Protein AF-A0A2V8F4E1-F1 (afdb_monomer)

Sequence (314 aa):
MRRHGVPPRERTRARRDARARLIACHRHEDRMMTVCPQSPQRVLCVTDREDRNIDVADDAVSQWFKGTVARSTVTVDGLDQVSYRPGRPKGPLPRATLLGRFQSDTLDLSWGEAVSPCDDAVHQRRILFVAGEYWVIEDRLIGARPHRYDLRFHLTPDASCHAVAYGGGHPAVWAPGLALVFGAPHKVALQHGRVSPRFAISESAPIVVVTEDETCDARFITLAAPLAAGAPLPRMRVRTGGQAPVTVIEIEGRGRQGRDVVAWTTGGDRGPLGIVAGAGRAAVVRTLTDGTCVTWRVDGDAPSCQTWSPNSRR

Solvent-accessible surface area (backbone atoms only — not comparable to full-atom values): 17921 Å² total; per-residue (Å²): 136,85,82,83,73,84,58,77,68,57,63,56,48,57,59,52,66,72,66,72,72,68,65,78,81,69,100,60,90,59,76,80,68,46,64,79,66,93,48,99,63,72,50,57,47,56,80,73,88,56,74,88,53,55,80,40,100,43,67,69,61,43,50,44,70,67,38,46,88,60,35,59,43,73,30,57,72,82,44,40,51,53,53,72,53,96,94,48,78,53,78,73,70,54,48,48,37,48,71,31,55,48,80,61,92,47,47,30,41,37,33,31,40,36,39,32,78,69,54,72,41,41,38,34,44,36,42,35,40,43,66,88,61,36,36,43,37,38,41,39,35,44,32,88,52,64,37,36,39,39,40,32,42,38,37,25,52,83,26,47,98,55,54,45,73,44,62,57,82,65,14,33,36,43,32,75,48,31,35,40,36,34,50,50,61,46,53,64,48,79,41,90,42,68,44,55,92,45,73,70,43,75,45,63,13,37,25,41,38,37,44,50,70,75,38,34,71,46,76,47,42,35,41,43,30,70,34,63,89,91,58,73,82,58,48,64,45,59,77,47,64,95,85,41,66,41,44,36,35,38,38,34,67,45,84,91,60,21,41,36,40,39,29,34,32,67,87,58,51,73,36,76,58,84,82,56,90,64,64,25,26,32,39,37,42,35,34,39,78,87,65,53,75,48,77,48,70,41,73,76,82,62,60,80,68,56,76,69,58,103,77,77,81,128

Secondary structure (DSSP, 8-state):
----PPPHHHHHHHHHHTTS-S----SSS-SS------SSS--B--TTSSTT----S-HHHHHHHHSGGGSSSEEETTB-SS-B-SSSB-SSPPEEEEEEEE--SSEEEEEEEEE-SSSS-EEEEEEEEETTTEEEEEEEEEEEEEEEEEEEEEBPGGGTTT-EEE-SSS-EEEETEEEEEESS--EEEEEEEEEEEETTEEEEEEEEEEEEEEEEEEEEEEEEEEE-TTPPPPEEEE-S-TT-SEEEEEEEEETTTEEEEEEEESSSS-EE-SSSSSEESEEEEEEPTTS-EEEEEE-SPPP--EE--TT---

pLDDT: mean 75.8, std 23.68, range [24.3, 98.12]

Structure (mmCIF, N/CA/C/O backbone):
data_AF-A0A2V8F4E1-F1
#
_entry.id   AF-A0A2V8F4E1-F1
#
loop_
_atom_site.group_PDB
_atom_site.id
_atom_site.type_symbol
_atom_site.label_atom_id
_atom_site.label_alt_id
_atom_site.label_comp_id
_atom_site.label_asym_id
_atom_site.label_entity_id
_atom_site.label_seq_id
_atom_site.pdbx_PDB_ins_code
_atom_site.Cartn_x
_atom_site.Cartn_y
_atom_site.Cartn_z
_atom_site.occupancy
_atom_site.B_iso_or_equiv
_atom_site.auth_seq_id
_atom_site.auth_comp_id
_atom_site.auth_asym_id
_atom_site.auth_atom_id
_atom_site.pdbx_PDB_model_num
ATOM 1 N N . MET A 1 1 ? -8.741 47.463 17.981 1.00 38.69 1 MET A N 1
ATOM 2 C CA . MET A 1 1 ? -8.539 46.990 16.592 1.00 38.69 1 MET A CA 1
ATOM 3 C C . MET A 1 1 ? -9.020 45.550 16.482 1.00 38.69 1 MET A C 1
ATOM 5 O O . MET A 1 1 ? -8.553 44.698 17.225 1.00 38.69 1 MET A O 1
ATOM 9 N N . ARG A 1 2 ? -10.038 45.316 15.647 1.00 30.16 2 ARG A N 1
ATOM 10 C CA . ARG A 1 2 ? -10.758 44.040 15.511 1.00 30.16 2 ARG A CA 1
ATOM 11 C C . ARG A 1 2 ? -9.896 43.024 14.748 1.00 30.16 2 ARG A C 1
ATOM 13 O O . ARG A 1 2 ? -9.424 43.332 13.660 1.00 30.16 2 ARG A O 1
ATOM 20 N N . ARG A 1 3 ? -9.713 41.816 15.294 1.00 31.12 3 ARG A N 1
ATOM 21 C CA . ARG A 1 3 ? -9.159 40.671 14.552 1.00 31.12 3 ARG A CA 1
ATOM 22 C C . ARG A 1 3 ? -10.266 40.106 13.660 1.00 31.12 3 ARG A C 1
ATOM 24 O O . ARG A 1 3 ? -11.250 39.576 14.168 1.00 31.12 3 ARG A O 1
ATOM 31 N N . HIS A 1 4 ? -10.124 40.260 12.347 1.00 34.25 4 HIS A N 1
ATOM 32 C CA . HIS A 1 4 ? -11.020 39.655 11.367 1.00 34.25 4 HIS A CA 1
ATOM 33 C C . HIS A 1 4 ? -10.833 38.133 11.372 1.00 34.25 4 HIS A C 1
ATOM 35 O O . HIS A 1 4 ? -9.809 37.616 10.931 1.00 34.25 4 HIS A O 1
ATOM 41 N N . GLY A 1 5 ? -11.820 37.420 11.915 1.00 35.94 5 GLY A N 1
ATOM 42 C CA . GLY A 1 5 ? -11.939 35.975 11.775 1.00 35.94 5 GLY A CA 1
ATOM 43 C C . GLY A 1 5 ? -12.378 35.619 10.357 1.00 35.94 5 GLY A C 1
ATOM 44 O O . GLY A 1 5 ? -13.342 36.181 9.841 1.00 35.94 5 GLY A O 1
ATOM 45 N N . VAL A 1 6 ? -11.662 34.684 9.739 1.00 35.88 6 VAL A N 1
ATOM 46 C CA . VAL A 1 6 ? -12.019 34.083 8.449 1.00 35.88 6 VAL A CA 1
ATOM 47 C C . VAL A 1 6 ? -13.408 33.427 8.562 1.00 35.88 6 VAL A C 1
ATOM 49 O O . VAL A 1 6 ? -13.626 32.648 9.498 1.00 35.88 6 VAL A O 1
ATOM 52 N N . PRO A 1 7 ? -14.363 33.722 7.661 1.00 31.66 7 PRO A N 1
ATOM 53 C CA . PRO A 1 7 ? -15.744 33.287 7.821 1.00 31.66 7 PRO A CA 1
ATOM 54 C C . PRO A 1 7 ? -15.929 31.768 7.593 1.00 31.66 7 PRO A C 1
ATOM 56 O O . PRO A 1 7 ? -15.221 31.157 6.787 1.00 31.66 7 PRO A O 1
ATOM 59 N N . PRO A 1 8 ? -16.935 31.131 8.234 1.00 36.16 8 PRO A N 1
ATOM 60 C CA . PRO A 1 8 ? -17.141 29.671 8.227 1.00 36.16 8 PRO A CA 1
ATOM 61 C C . PRO A 1 8 ? -17.319 29.028 6.840 1.00 36.16 8 PRO A C 1
ATOM 63 O O . PRO A 1 8 ? -17.100 27.825 6.684 1.00 36.16 8 PRO A O 1
ATOM 66 N N . ARG A 1 9 ? -17.700 29.822 5.829 1.00 32.00 9 ARG A N 1
ATOM 67 C CA . ARG A 1 9 ? -17.943 29.378 4.447 1.00 32.00 9 ARG A CA 1
ATOM 68 C C . ARG A 1 9 ? -16.658 29.080 3.658 1.00 32.00 9 ARG A C 1
ATOM 70 O O . ARG A 1 9 ? -16.688 28.260 2.745 1.00 32.00 9 ARG A O 1
ATOM 77 N N . GLU A 1 10 ? -15.517 29.663 4.032 1.00 29.88 10 GLU A N 1
ATOM 78 C CA . GLU A 1 10 ? -14.232 29.390 3.362 1.00 29.88 10 GLU A CA 1
ATOM 79 C C . GLU A 1 10 ? -13.593 28.078 3.844 1.00 29.88 10 GLU A C 1
ATOM 81 O O . GLU A 1 10 ? -13.005 27.343 3.050 1.00 29.88 10 GLU A O 1
ATOM 86 N N . ARG A 1 11 ? -13.825 27.686 5.107 1.00 33.03 11 ARG A N 1
ATOM 87 C CA . ARG A 1 11 ? -13.400 26.378 5.647 1.00 33.03 11 ARG A CA 1
ATOM 88 C C . ARG A 1 11 ? -14.137 25.197 5.008 1.00 33.03 11 ARG A C 1
ATOM 90 O O . ARG A 1 11 ? -13.562 24.123 4.849 1.00 33.03 11 ARG A O 1
ATOM 97 N N . THR A 1 12 ? -15.397 25.386 4.620 1.00 30.95 12 THR A N 1
ATOM 98 C CA . THR A 1 12 ? -16.208 24.366 3.932 1.00 30.95 12 THR A CA 1
ATOM 99 C C . THR A 1 12 ? -15.829 24.225 2.456 1.00 30.95 12 THR A C 1
ATOM 101 O O . THR A 1 12 ? -15.905 23.122 1.917 1.00 30.95 12 THR A O 1
ATOM 104 N N . ARG A 1 13 ? -15.355 25.302 1.813 1.00 26.73 13 ARG A N 1
ATOM 105 C CA . ARG A 1 13 ? -14.853 25.279 0.430 1.00 26.73 13 ARG A CA 1
ATOM 106 C C . ARG A 1 13 ? -13.452 24.661 0.331 1.00 26.73 13 ARG A C 1
ATOM 108 O O . ARG A 1 13 ? -13.250 23.788 -0.502 1.00 26.73 13 ARG A O 1
ATOM 115 N N . ALA A 1 14 ? -12.551 24.982 1.265 1.00 30.61 14 ALA A N 1
ATOM 116 C CA . ALA A 1 14 ? -11.225 24.358 1.360 1.00 30.61 14 ALA A CA 1
ATOM 117 C C . ALA A 1 14 ? -11.293 22.836 1.622 1.00 30.61 14 ALA A C 1
ATOM 119 O O . ALA A 1 14 ? -10.510 22.074 1.057 1.00 30.61 14 ALA A O 1
ATOM 120 N N . ARG A 1 15 ? -12.279 22.374 2.411 1.00 33.28 15 ARG A N 1
ATOM 121 C CA . ARG A 1 15 ? -12.576 20.939 2.601 1.00 33.28 15 ARG A CA 1
ATOM 122 C C . ARG A 1 15 ? -13.224 20.273 1.380 1.00 33.28 15 ARG A C 1
ATOM 124 O O . ARG A 1 15 ? -13.06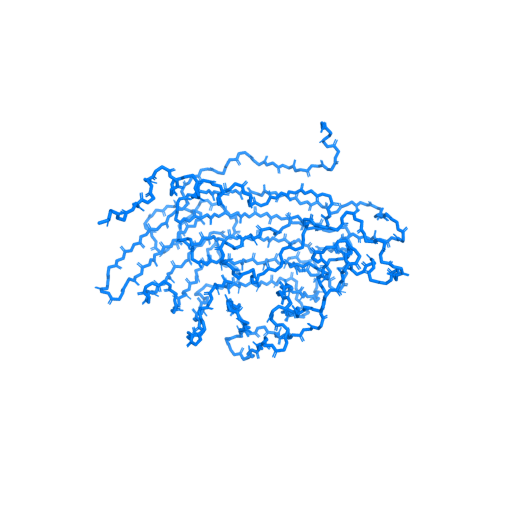9 19.070 1.203 1.00 33.28 15 ARG A O 1
ATOM 131 N N . ARG A 1 16 ? -13.946 21.023 0.539 1.00 28.38 16 ARG A N 1
ATOM 132 C CA . ARG A 1 16 ? -14.534 20.514 -0.716 1.00 28.38 16 ARG A CA 1
ATOM 133 C C . ARG A 1 16 ? -13.491 20.372 -1.827 1.00 28.38 16 ARG A C 1
ATOM 135 O O . ARG A 1 16 ? -13.504 19.355 -2.513 1.00 28.38 16 ARG A O 1
ATOM 142 N N . ASP A 1 17 ? -12.564 21.320 -1.954 1.00 27.14 17 ASP A N 1
ATOM 143 C CA . ASP A 1 17 ? -11.513 21.286 -2.986 1.00 27.14 17 ASP A CA 1
ATOM 144 C C . ASP A 1 17 ? -10.409 20.254 -2.678 1.00 27.14 17 ASP A C 1
ATOM 146 O O . ASP A 1 17 ? -9.844 19.660 -3.596 1.00 27.14 17 ASP A O 1
ATOM 150 N N . ALA A 1 18 ? -10.188 19.935 -1.394 1.00 31.17 18 ALA A N 1
ATOM 151 C CA . ALA A 1 18 ? -9.377 18.800 -0.926 1.00 31.17 18 ALA A CA 1
ATOM 152 C C . ALA A 1 18 ? -9.852 17.432 -1.441 1.00 31.17 18 ALA A C 1
ATOM 154 O O . ALA A 1 18 ? -9.073 16.495 -1.600 1.00 31.17 18 ALA A O 1
ATOM 155 N N . ARG A 1 19 ? -11.163 17.321 -1.667 1.00 33.12 19 ARG A N 1
ATOM 156 C CA . ARG A 1 19 ? -11.889 16.065 -1.875 1.00 33.12 19 ARG A CA 1
ATOM 157 C C . ARG A 1 19 ? -11.912 15.624 -3.341 1.00 33.12 19 ARG A C 1
ATOM 159 O O . ARG A 1 19 ? -12.293 14.497 -3.644 1.00 33.12 19 ARG A O 1
ATOM 166 N N . ALA A 1 20 ? -11.537 16.515 -4.261 1.00 25.28 20 ALA A N 1
ATOM 167 C CA . ALA A 1 20 ? -11.951 16.430 -5.658 1.00 25.28 20 ALA A CA 1
ATOM 168 C C . ALA A 1 20 ? -11.057 15.594 -6.589 1.00 25.28 20 ALA A C 1
ATOM 170 O O . ALA A 1 20 ? -11.428 15.429 -7.748 1.00 25.28 20 ALA A O 1
ATOM 171 N N . ARG A 1 21 ? -9.897 15.062 -6.173 1.00 33.28 21 ARG A N 1
ATOM 172 C CA . ARG A 1 21 ? -9.017 14.309 -7.096 1.00 33.28 21 ARG A CA 1
ATOM 173 C C . ARG A 1 21 ? -8.251 13.185 -6.403 1.00 33.28 21 ARG A C 1
ATOM 175 O O . ARG A 1 21 ? -7.076 13.324 -6.088 1.00 33.28 21 ARG A O 1
ATOM 182 N N . LEU A 1 22 ? -8.933 12.057 -6.226 1.00 28.98 22 LEU A N 1
ATOM 183 C CA . LEU A 1 22 ? -8.313 10.760 -5.952 1.00 28.98 22 LEU A CA 1
ATOM 184 C C . LEU A 1 22 ? -8.628 9.850 -7.148 1.00 28.98 22 LEU A C 1
ATOM 186 O O . LEU A 1 22 ? -9.805 9.610 -7.422 1.00 28.98 22 LEU A O 1
ATOM 190 N N . ILE A 1 23 ? -7.578 9.412 -7.850 1.00 29.14 23 ILE A N 1
ATOM 191 C CA . ILE A 1 23 ? -7.549 8.610 -9.090 1.00 29.14 23 ILE A CA 1
ATOM 192 C C . ILE A 1 23 ? -8.097 9.348 -10.327 1.00 29.14 23 ILE A C 1
ATOM 194 O O . ILE A 1 23 ? -9.298 9.362 -10.588 1.00 29.14 23 ILE A O 1
ATOM 198 N N . ALA A 1 24 ? -7.193 9.920 -11.127 1.00 25.17 24 ALA A N 1
ATOM 199 C CA . ALA A 1 24 ? -7.437 10.168 -12.545 1.00 25.17 24 ALA A CA 1
ATOM 200 C C . ALA A 1 24 ? -6.697 9.078 -13.335 1.00 25.17 24 ALA A C 1
ATOM 202 O O . ALA A 1 24 ? -5.480 9.024 -13.308 1.00 25.17 24 ALA A O 1
ATOM 203 N N . CYS A 1 25 ? -7.427 8.192 -14.015 1.00 25.95 25 CYS A N 1
ATOM 204 C CA . CYS A 1 25 ? -6.845 7.232 -14.957 1.00 25.95 25 CYS A CA 1
ATOM 205 C C . CYS A 1 25 ? -6.561 7.960 -16.276 1.00 25.95 25 CYS A C 1
ATOM 207 O O . CYS A 1 25 ? -7.470 8.042 -17.102 1.00 25.95 25 CYS A O 1
ATOM 209 N N . HIS A 1 26 ? -5.376 8.548 -16.483 1.00 24.30 26 HIS A N 1
ATOM 210 C CA . HIS A 1 26 ? -5.012 9.166 -17.767 1.00 24.30 26 HIS A CA 1
ATOM 211 C C . HIS A 1 26 ? -3.606 8.747 -18.256 1.00 24.30 26 HIS A C 1
ATOM 213 O O . HIS A 1 26 ? -2.590 9.122 -17.705 1.00 24.30 26 HIS A O 1
ATOM 219 N N . ARG A 1 27 ? -3.598 8.032 -19.390 1.00 28.58 27 ARG A N 1
ATOM 220 C CA . ARG A 1 27 ? -2.543 7.801 -20.408 1.00 28.58 27 ARG A CA 1
ATOM 221 C C . ARG A 1 27 ? -1.118 7.323 -20.060 1.00 28.58 27 ARG A C 1
ATOM 223 O O . ARG A 1 27 ? -0.476 6.893 -21.014 1.00 28.58 27 ARG A O 1
ATOM 230 N N . HIS A 1 28 ? -0.643 7.301 -18.818 1.00 36.06 28 HIS A N 1
ATOM 231 C CA . HIS A 1 28 ? 0.615 6.615 -18.457 1.00 36.06 28 HIS A CA 1
ATOM 232 C C . HIS A 1 28 ? 0.375 5.378 -17.577 1.00 36.06 28 HIS A C 1
ATOM 234 O O . HIS A 1 28 ? -0.763 5.108 -17.194 1.00 36.06 28 HIS A O 1
ATOM 240 N N . GLU A 1 29 ? 1.430 4.578 -17.369 1.00 44.81 29 GLU A N 1
ATOM 241 C CA . GLU A 1 29 ? 1.424 3.211 -16.803 1.00 44.81 29 GLU A CA 1
ATOM 242 C C . GLU A 1 29 ? 0.824 3.084 -15.390 1.00 44.81 29 GLU A C 1
ATOM 244 O O . GLU A 1 29 ? 0.605 1.982 -14.899 1.00 44.81 29 GLU A O 1
ATOM 249 N N . ASP A 1 30 ? 0.450 4.198 -14.767 1.00 40.22 30 ASP A N 1
ATOM 250 C CA . ASP A 1 30 ? -0.089 4.248 -13.416 1.00 40.22 30 ASP A CA 1
ATOM 251 C C . ASP A 1 30 ? -1.599 4.261 -13.395 1.00 40.22 30 ASP A C 1
ATOM 253 O O . ASP A 1 30 ? -2.259 5.297 -13.302 1.00 40.22 30 ASP A O 1
ATOM 257 N N . ARG A 1 31 ? -2.182 3.067 -13.415 1.00 43.03 31 ARG A N 1
ATOM 258 C CA . ARG A 1 31 ? -3.627 2.945 -13.204 1.00 43.03 31 ARG A CA 1
ATOM 259 C C . ARG A 1 31 ? -4.026 2.775 -11.739 1.00 43.03 31 ARG A C 1
ATOM 261 O O . ARG A 1 31 ? -5.220 2.779 -11.457 1.00 43.03 31 ARG A O 1
ATOM 268 N N . MET A 1 32 ? -3.066 2.695 -10.805 1.00 35.03 32 MET A N 1
ATOM 269 C CA . MET A 1 32 ? -3.332 2.285 -9.415 1.00 35.03 32 MET A CA 1
ATOM 270 C C . MET A 1 32 ? -2.683 3.134 -8.294 1.00 35.03 32 MET A C 1
ATOM 272 O O . MET A 1 32 ? -2.540 2.636 -7.181 1.00 35.03 32 MET A O 1
ATOM 276 N N . MET A 1 33 ? -2.360 4.424 -8.487 1.00 38.50 33 MET A N 1
ATOM 277 C CA . MET A 1 33 ? -2.289 5.371 -7.348 1.00 38.50 33 MET A CA 1
ATOM 278 C C . MET A 1 33 ? -2.291 6.850 -7.768 1.00 38.50 33 MET A C 1
ATOM 280 O O . MET A 1 33 ? -1.478 7.286 -8.569 1.00 38.50 33 MET A O 1
ATOM 284 N N . THR A 1 34 ? -3.129 7.663 -7.117 1.00 35.91 34 THR A N 1
ATOM 285 C CA . THR A 1 34 ? -2.874 9.099 -6.909 1.00 35.91 34 THR A CA 1
ATOM 286 C C . THR A 1 34 ? -3.263 9.445 -5.476 1.00 35.91 34 THR A C 1
ATOM 288 O O . THR A 1 34 ? -4.448 9.484 -5.160 1.00 35.91 34 THR A O 1
ATOM 291 N N . VAL A 1 35 ? -2.280 9.695 -4.610 1.00 32.66 35 VAL A N 1
ATOM 292 C CA . VAL A 1 35 ? -2.451 10.285 -3.274 1.00 32.66 35 VAL A CA 1
ATOM 293 C C . VAL A 1 35 ? -1.818 11.673 -3.245 1.00 32.66 35 VAL A C 1
ATOM 295 O O . VAL A 1 35 ? -0.603 11.811 -3.255 1.00 32.66 35 VAL A O 1
ATOM 298 N N . CYS A 1 36 ? -2.639 12.718 -3.199 1.00 27.98 36 CYS A N 1
ATOM 299 C CA . CYS A 1 36 ? -2.174 14.072 -2.903 1.00 27.98 36 CYS A CA 1
ATOM 300 C C . CYS A 1 36 ? -2.350 14.322 -1.396 1.00 27.98 36 CYS A C 1
ATOM 302 O O . CYS A 1 36 ? -3.495 14.438 -0.953 1.00 27.98 36 CYS A O 1
ATOM 304 N N . PRO A 1 37 ? -1.284 14.392 -0.579 1.00 32.91 37 PRO A N 1
ATOM 305 C CA . PRO A 1 37 ? -1.427 14.809 0.805 1.00 32.91 37 PRO A CA 1
ATOM 306 C C . PRO A 1 37 ? -1.489 16.339 0.877 1.00 32.91 37 PRO A C 1
ATOM 308 O O . PRO A 1 37 ? -0.589 17.031 0.411 1.00 32.91 37 PRO A O 1
ATOM 311 N N . GLN A 1 38 ? -2.529 16.873 1.521 1.00 28.45 38 GLN A N 1
ATOM 312 C CA . GLN A 1 38 ? -2.656 18.293 1.882 1.00 28.45 38 GLN A CA 1
ATOM 313 C C . GLN A 1 38 ? -1.744 18.711 3.053 1.00 28.45 38 GLN A C 1
ATOM 315 O O . GLN A 1 38 ? -2.106 19.567 3.859 1.00 28.45 38 GLN A O 1
ATOM 320 N N . SER A 1 39 ? -0.559 18.118 3.171 1.00 30.66 39 SER A N 1
ATOM 321 C CA . SER A 1 39 ? 0.475 18.687 4.031 1.00 30.66 39 SER A CA 1
ATOM 322 C C . SER A 1 39 ? 1.171 19.811 3.250 1.00 30.66 39 SER A C 1
ATOM 324 O O . SER A 1 39 ? 1.416 19.645 2.053 1.00 30.66 39 SER A O 1
ATOM 326 N N . PRO A 1 40 ? 1.519 20.953 3.875 1.00 27.36 40 PRO A N 1
ATOM 327 C CA . PRO A 1 40 ? 2.392 21.950 3.248 1.00 27.36 40 PRO A CA 1
ATOM 328 C C . PRO A 1 40 ? 3.756 21.361 2.833 1.00 27.36 40 PRO A C 1
ATOM 330 O O . PRO A 1 40 ? 4.458 21.967 2.031 1.00 27.36 40 PRO A O 1
ATOM 333 N N . GLN A 1 41 ? 4.099 20.165 3.324 1.00 31.73 41 GLN A N 1
ATOM 334 C CA . GLN A 1 41 ? 5.180 19.325 2.822 1.00 31.73 41 GLN A CA 1
ATOM 335 C C . GLN A 1 41 ? 4.586 18.217 1.944 1.00 31.73 41 GLN A C 1
ATOM 337 O O . GLN A 1 41 ? 3.867 17.343 2.428 1.00 31.73 41 GLN A O 1
ATOM 342 N N . ARG A 1 42 ? 4.863 18.243 0.638 1.00 38.25 42 ARG A N 1
ATOM 343 C CA . ARG A 1 42 ? 4.599 17.099 -0.246 1.00 38.25 42 ARG A CA 1
ATOM 344 C C . ARG A 1 42 ? 5.559 15.989 0.189 1.00 38.25 42 ARG A C 1
ATOM 346 O O . ARG A 1 42 ? 6.759 16.226 0.171 1.00 38.25 42 ARG A O 1
ATOM 353 N N . VAL A 1 43 ? 5.058 14.826 0.615 1.00 38.16 43 VAL A N 1
ATOM 354 C CA . VAL A 1 43 ? 5.931 13.755 1.160 1.00 38.16 43 VAL A CA 1
ATOM 355 C C . VAL A 1 43 ? 5.876 12.438 0.379 1.00 38.16 43 VAL A C 1
ATOM 357 O O . VAL A 1 43 ? 6.757 11.599 0.520 1.00 38.16 43 VAL A O 1
ATOM 360 N N . LEU A 1 44 ? 4.894 12.274 -0.510 1.00 40.78 44 LEU A N 1
ATOM 361 C CA . LEU A 1 44 ? 4.840 11.169 -1.465 1.00 40.78 44 LEU A CA 1
ATOM 362 C C . LEU A 1 44 ? 4.684 11.749 -2.870 1.00 40.78 44 LEU A C 1
ATOM 364 O O . LEU A 1 44 ? 3.740 12.502 -3.131 1.00 40.78 44 LEU A O 1
ATOM 368 N N . CYS A 1 45 ? 5.610 11.416 -3.764 1.00 38.66 45 CYS A N 1
ATOM 369 C CA . CYS A 1 45 ? 5.509 11.790 -5.165 1.00 38.66 45 CYS A CA 1
ATOM 370 C C . CYS A 1 45 ? 4.539 10.834 -5.856 1.00 38.66 45 CYS A C 1
ATOM 372 O O . CYS A 1 45 ? 4.868 9.688 -6.152 1.00 38.66 45 CYS A O 1
ATOM 374 N N . VAL A 1 46 ? 3.332 11.318 -6.144 1.00 39.75 46 VAL A N 1
ATOM 375 C CA . VAL A 1 46 ? 2.526 10.713 -7.203 1.00 39.75 46 VAL A CA 1
ATOM 376 C C . VAL A 1 46 ? 3.012 11.301 -8.512 1.00 39.75 46 VAL A C 1
ATOM 378 O O . VAL A 1 46 ? 2.612 12.399 -8.909 1.00 39.75 46 VAL A O 1
ATOM 381 N N . THR A 1 47 ? 3.904 10.584 -9.170 1.00 36.31 47 THR A N 1
ATOM 382 C CA . THR A 1 47 ? 4.260 10.854 -10.553 1.00 36.31 47 THR A CA 1
ATOM 383 C C . THR A 1 47 ? 3.062 10.487 -11.431 1.00 36.31 47 THR A C 1
ATOM 385 O O . THR A 1 47 ? 2.782 9.328 -11.671 1.00 36.31 47 THR A O 1
ATOM 388 N N . ASP A 1 48 ? 2.301 11.486 -11.874 1.00 39.81 48 ASP A N 1
ATOM 389 C CA . ASP A 1 48 ? 1.434 11.364 -13.065 1.00 39.81 48 ASP A CA 1
ATOM 390 C C . ASP A 1 48 ? 1.228 12.730 -13.739 1.00 39.81 48 ASP A C 1
ATOM 392 O O . ASP A 1 48 ? 1.031 12.841 -14.946 1.00 39.81 48 ASP A O 1
ATOM 396 N N . ARG A 1 49 ? 1.303 13.835 -12.985 1.00 33.59 49 ARG A N 1
ATOM 397 C CA . ARG A 1 49 ? 0.776 15.098 -13.511 1.00 33.59 49 ARG A CA 1
ATOM 398 C C . ARG A 1 49 ? 1.690 15.882 -14.466 1.00 33.59 49 ARG A C 1
ATOM 400 O O . ARG A 1 49 ? 1.163 16.789 -15.104 1.00 33.59 49 ARG A O 1
ATOM 407 N N . GLU A 1 50 ? 2.982 15.579 -14.624 1.00 34.31 50 GLU A N 1
ATOM 408 C CA . GLU A 1 50 ? 3.893 16.517 -15.324 1.00 34.31 50 GLU A CA 1
ATOM 409 C C . GLU A 1 50 ? 4.828 15.953 -16.411 1.00 34.31 50 GLU A C 1
ATOM 411 O O . GLU A 1 50 ? 5.588 16.720 -16.993 1.00 34.31 50 GLU A O 1
ATOM 416 N N . ASP A 1 51 ? 4.703 14.694 -16.836 1.00 41.41 51 ASP A N 1
ATOM 417 C CA . ASP A 1 51 ? 5.640 14.122 -17.832 1.00 41.41 51 ASP A CA 1
ATOM 418 C C . ASP A 1 51 ? 5.152 14.207 -19.287 1.00 41.41 51 ASP A C 1
ATOM 420 O O . ASP A 1 51 ? 5.479 13.364 -20.122 1.00 41.41 51 ASP A O 1
ATOM 424 N N . ARG A 1 52 ? 4.347 15.218 -19.645 1.00 37.09 52 ARG A N 1
ATOM 425 C CA . ARG A 1 52 ? 3.852 15.312 -21.033 1.00 37.09 52 ARG A CA 1
ATOM 426 C C . ARG A 1 52 ? 4.902 15.701 -22.053 1.00 37.09 52 ARG A C 1
ATOM 428 O O . ARG A 1 52 ? 4.649 15.477 -23.226 1.00 37.09 52 ARG A O 1
ATOM 435 N N . ASN A 1 53 ? 6.041 16.228 -21.636 1.00 35.69 53 ASN A N 1
ATOM 436 C CA . ASN A 1 53 ? 7.184 16.414 -22.507 1.00 35.69 53 ASN A CA 1
ATOM 437 C C . ASN A 1 53 ? 8.419 16.225 -21.611 1.00 35.69 53 ASN A C 1
ATOM 439 O O . ASN A 1 53 ? 8.677 17.032 -20.736 1.00 35.69 53 ASN A O 1
ATOM 443 N N . ILE A 1 54 ? 9.176 15.151 -21.755 1.00 43.66 54 ILE A N 1
ATOM 444 C CA . ILE A 1 54 ? 10.564 15.121 -21.288 1.00 43.66 54 ILE A CA 1
ATOM 445 C C . ILE A 1 54 ? 11.359 14.831 -22.552 1.00 43.66 54 ILE A C 1
ATOM 447 O O . ILE A 1 54 ? 11.665 13.680 -22.854 1.00 43.66 54 ILE A O 1
ATOM 451 N N . ASP A 1 55 ? 11.636 15.901 -23.299 1.00 42.72 55 ASP A N 1
ATOM 452 C CA . ASP A 1 55 ? 12.836 15.985 -24.130 1.00 42.72 55 ASP A CA 1
ATOM 453 C C . ASP A 1 55 ? 13.957 16.452 -23.196 1.00 42.72 55 ASP A C 1
ATOM 455 O O . ASP A 1 55 ? 14.438 17.583 -23.252 1.00 42.72 55 ASP A O 1
ATOM 459 N N . VAL A 1 56 ? 14.324 15.599 -22.238 1.00 47.34 56 VAL A N 1
ATOM 460 C CA . VAL A 1 56 ? 15.679 15.689 -21.696 1.00 47.34 56 VAL A CA 1
ATOM 461 C C . VAL A 1 56 ? 16.558 15.181 -22.828 1.00 47.34 56 VAL A C 1
ATOM 463 O O . VAL A 1 56 ? 16.237 14.157 -23.422 1.00 47.34 56 VAL A O 1
ATOM 466 N N . ALA A 1 57 ? 17.653 15.877 -23.129 1.00 48.31 57 ALA A N 1
ATOM 467 C CA . ALA A 1 57 ? 18.598 15.500 -24.187 1.00 48.31 57 ALA A CA 1
ATOM 468 C C . ALA A 1 57 ? 19.226 14.093 -24.009 1.00 48.31 57 ALA A C 1
ATOM 470 O O . ALA A 1 57 ? 20.035 13.673 -24.829 1.00 48.31 57 ALA A O 1
ATOM 471 N N . ASP A 1 58 ? 18.867 13.390 -22.933 1.00 60.47 58 ASP A N 1
ATOM 472 C CA . ASP A 1 58 ? 19.302 12.055 -22.561 1.00 60.47 58 ASP A CA 1
ATOM 473 C C . ASP A 1 58 ? 18.123 11.068 -22.663 1.00 60.47 58 ASP A C 1
ATOM 475 O O . ASP A 1 58 ? 17.196 11.062 -21.839 1.00 60.47 58 ASP A O 1
ATOM 479 N N . ASP A 1 59 ? 18.187 10.211 -23.682 1.00 64.75 59 ASP A N 1
ATOM 480 C CA . ASP A 1 59 ? 17.201 9.168 -23.967 1.00 64.75 59 ASP A CA 1
ATOM 481 C C . ASP A 1 59 ? 17.011 8.193 -22.794 1.00 64.75 59 ASP A C 1
ATOM 483 O O . ASP A 1 59 ? 15.895 7.712 -22.573 1.00 64.75 59 ASP A O 1
ATOM 487 N N . ALA A 1 60 ? 18.056 7.934 -21.998 1.00 67.25 60 ALA A N 1
ATOM 488 C CA . ALA A 1 60 ? 17.980 7.012 -20.865 1.00 67.25 60 ALA A CA 1
ATOM 489 C C . ALA A 1 60 ? 17.108 7.580 -19.737 1.00 67.25 60 ALA A C 1
ATOM 491 O O . ALA A 1 60 ? 16.308 6.864 -19.130 1.00 67.25 60 ALA A O 1
ATOM 492 N N . VAL A 1 61 ? 17.201 8.890 -19.494 1.00 68.31 61 VAL A N 1
ATOM 493 C CA . VAL A 1 61 ? 16.360 9.586 -18.511 1.00 68.31 61 VAL A CA 1
ATOM 494 C C . VAL A 1 61 ? 14.906 9.598 -18.975 1.00 68.31 61 VAL A C 1
ATOM 496 O O . VAL A 1 61 ? 14.008 9.283 -18.195 1.00 68.31 61 VAL A O 1
ATOM 499 N N . SER A 1 62 ? 14.664 9.894 -20.256 1.00 70.31 62 SER A N 1
ATOM 500 C CA . SER A 1 62 ? 13.316 9.868 -20.840 1.00 70.31 62 SER A CA 1
ATOM 501 C C . SER A 1 62 ? 12.689 8.469 -20.791 1.00 70.31 62 SER A C 1
ATOM 503 O O . SER A 1 62 ? 11.487 8.335 -20.552 1.00 70.31 62 SER A O 1
ATOM 505 N N . GLN A 1 63 ? 13.482 7.413 -20.999 1.00 75.25 63 GLN A N 1
ATOM 506 C CA . GLN A 1 63 ? 13.014 6.032 -20.891 1.00 75.25 63 GLN A CA 1
ATOM 507 C C . GLN A 1 63 ? 12.685 5.650 -19.445 1.00 75.25 63 GLN A C 1
ATOM 509 O O . GLN A 1 63 ? 11.643 5.041 -19.212 1.00 75.25 63 GLN A O 1
ATOM 514 N N . TRP A 1 64 ? 13.509 6.059 -18.476 1.00 80.00 64 TRP A N 1
ATOM 515 C CA . TRP A 1 64 ? 13.267 5.785 -17.060 1.00 80.00 64 TRP A CA 1
ATOM 516 C C . TRP A 1 64 ? 11.903 6.310 -16.593 1.00 80.00 64 TRP A C 1
ATOM 518 O O . TRP A 1 64 ? 11.116 5.543 -16.049 1.00 80.00 64 TRP A O 1
ATOM 528 N N . PHE A 1 65 ? 11.571 7.575 -16.886 1.00 78.75 65 PHE A N 1
ATOM 529 C CA . PHE A 1 65 ? 10.288 8.184 -16.491 1.00 78.75 65 PHE A CA 1
ATOM 530 C C . PHE A 1 65 ? 9.055 7.500 -17.109 1.00 78.75 65 PHE A C 1
ATOM 532 O O . PHE A 1 65 ? 7.938 7.634 -16.598 1.00 78.75 65 PHE A O 1
ATOM 539 N N . LYS A 1 66 ? 9.232 6.767 -18.214 1.00 77.06 66 LYS A N 1
ATOM 540 C CA . LYS A 1 66 ? 8.145 6.034 -18.877 1.00 77.06 66 LYS A CA 1
ATOM 541 C C . LYS A 1 66 ? 7.870 4.676 -18.245 1.00 77.06 66 LYS A C 1
ATOM 543 O O . LYS A 1 66 ? 6.731 4.238 -18.362 1.00 77.06 66 LYS A O 1
ATOM 548 N N . GLY A 1 67 ? 8.876 4.060 -17.627 1.00 79.75 67 GLY A N 1
ATOM 549 C CA . GLY A 1 67 ? 8.786 2.713 -17.075 1.00 79.75 67 GLY A CA 1
ATOM 550 C C . GLY A 1 67 ? 8.078 2.646 -15.724 1.00 79.75 67 GLY A C 1
ATOM 551 O O . GLY A 1 67 ? 7.955 3.633 -14.990 1.00 79.75 67 GLY A O 1
ATOM 552 N N . THR A 1 68 ? 7.680 1.434 -15.360 1.00 84.06 68 THR A N 1
ATOM 553 C CA . THR A 1 68 ? 6.917 1.110 -14.153 1.00 84.06 68 THR A CA 1
ATOM 554 C C . THR A 1 68 ? 7.784 1.292 -12.908 1.00 84.06 68 THR A C 1
ATOM 556 O O . THR A 1 68 ? 7.303 1.680 -11.844 1.00 84.06 68 THR A O 1
ATOM 559 N N . VAL A 1 69 ? 9.101 1.107 -13.044 1.00 87.38 69 VAL A N 1
ATOM 560 C CA . VAL A 1 69 ? 10.086 1.360 -11.978 1.00 87.38 69 VAL A CA 1
ATOM 561 C C . VAL A 1 69 ? 10.082 2.811 -11.475 1.00 87.38 69 VAL A C 1
ATOM 563 O O . VAL A 1 69 ? 10.401 3.054 -10.309 1.00 87.38 69 VAL A O 1
ATOM 566 N N . ALA A 1 70 ? 9.678 3.775 -12.310 1.00 83.31 70 ALA A N 1
ATOM 567 C CA . ALA A 1 70 ? 9.583 5.189 -11.942 1.00 83.31 70 ALA A CA 1
ATOM 568 C C . ALA A 1 70 ? 8.306 5.533 -11.156 1.00 83.31 70 ALA A C 1
ATOM 570 O O . ALA A 1 70 ? 8.024 6.706 -10.890 1.00 83.31 70 ALA A O 1
ATOM 571 N N . ARG A 1 71 ? 7.505 4.519 -10.809 1.00 83.00 71 ARG A N 1
ATOM 572 C CA . ARG A 1 71 ? 6.170 4.691 -10.247 1.00 83.00 71 ARG A CA 1
ATOM 573 C C . ARG A 1 71 ? 6.034 4.058 -8.869 1.00 83.00 71 ARG A C 1
ATOM 575 O O . ARG A 1 71 ? 6.766 3.137 -8.506 1.00 83.00 71 ARG A O 1
ATOM 582 N N . SER A 1 72 ? 5.080 4.556 -8.079 1.00 87.06 72 SER A N 1
ATOM 583 C CA . SER A 1 72 ? 4.770 4.003 -6.750 1.00 87.06 72 SER A CA 1
ATOM 584 C C . SER A 1 72 ? 3.821 2.803 -6.864 1.00 87.06 72 SER A C 1
ATOM 586 O O . SER A 1 72 ? 2.640 2.872 -6.509 1.00 87.06 72 SER A O 1
ATOM 588 N N . THR A 1 73 ? 4.331 1.716 -7.435 1.00 90.06 73 THR A N 1
ATOM 589 C CA . THR A 1 73 ? 3.600 0.480 -7.741 1.00 90.06 73 THR A CA 1
ATOM 590 C C . THR A 1 73 ? 4.535 -0.731 -7.640 1.00 90.06 73 THR A C 1
ATOM 592 O O . THR A 1 73 ? 5.670 -0.605 -7.177 1.00 90.06 73 THR A O 1
ATOM 595 N N . VAL A 1 74 ? 4.052 -1.907 -8.030 1.00 92.50 74 VAL A N 1
ATOM 596 C CA . VAL A 1 74 ? 4.805 -3.163 -8.011 1.00 92.50 74 VAL A CA 1
ATOM 597 C C . VAL A 1 74 ? 5.312 -3.497 -9.413 1.00 92.50 74 VAL A C 1
ATOM 599 O O . VAL A 1 74 ? 4.566 -3.370 -10.382 1.00 92.50 74 VAL A O 1
ATOM 602 N N . THR A 1 75 ? 6.563 -3.949 -9.516 1.00 94.56 75 THR A N 1
ATOM 603 C CA . THR A 1 75 ? 7.077 -4.623 -10.724 1.00 94.56 75 THR A CA 1
ATOM 604 C C . THR A 1 75 ? 7.184 -6.121 -10.493 1.00 94.56 75 THR A C 1
ATOM 606 O O . THR A 1 75 ? 7.515 -6.545 -9.382 1.00 94.56 75 THR A O 1
ATOM 609 N N . VAL A 1 76 ? 7.006 -6.895 -11.560 1.00 95.81 76 VAL A N 1
ATOM 610 C CA . VAL A 1 76 ? 7.152 -8.355 -11.576 1.00 95.81 76 VAL A CA 1
ATOM 611 C C . VAL A 1 76 ? 8.410 -8.697 -12.364 1.00 95.81 76 VAL A C 1
ATOM 613 O O . VAL A 1 76 ? 8.561 -8.243 -13.493 1.00 95.81 76 VAL A O 1
ATOM 616 N N . ASP A 1 77 ? 9.351 -9.421 -11.759 1.00 96.50 77 ASP A N 1
ATOM 617 C CA . ASP A 1 77 ? 10.636 -9.811 -12.365 1.00 96.50 77 ASP A CA 1
ATOM 618 C C . ASP A 1 77 ? 11.453 -8.627 -12.938 1.00 96.50 77 ASP A C 1
ATOM 620 O O . ASP A 1 77 ? 12.261 -8.780 -13.853 1.00 96.50 77 ASP A O 1
ATOM 624 N N . GLY A 1 78 ? 11.240 -7.419 -12.400 1.00 92.00 78 GLY A N 1
ATOM 625 C CA . GLY A 1 78 ? 11.860 -6.180 -12.886 1.00 92.00 78 GLY A CA 1
ATOM 626 C C . GLY A 1 78 ? 11.315 -5.667 -14.226 1.00 92.00 78 GLY A C 1
ATOM 627 O O . GLY A 1 78 ? 11.913 -4.764 -14.808 1.00 92.00 78 GLY A O 1
ATOM 628 N N . LEU A 1 79 ? 10.207 -6.226 -14.717 1.00 90.44 79 LEU A N 1
ATOM 629 C CA . LEU A 1 79 ? 9.579 -5.854 -15.981 1.00 90.44 79 LEU A CA 1
ATOM 630 C C . LEU A 1 79 ? 8.641 -4.648 -15.828 1.00 90.44 79 LEU A C 1
ATOM 632 O O . LEU A 1 79 ? 7.988 -4.465 -14.796 1.00 90.44 79 LEU A O 1
ATOM 636 N N . ASP A 1 80 ? 8.549 -3.858 -16.900 1.00 86.56 80 ASP A N 1
ATOM 637 C CA . ASP A 1 80 ? 7.505 -2.848 -17.073 1.00 86.56 80 ASP A CA 1
ATOM 638 C C . ASP A 1 80 ? 6.167 -3.511 -17.422 1.00 86.56 80 ASP A C 1
ATOM 640 O O . ASP A 1 80 ? 6.118 -4.516 -18.139 1.00 86.56 80 ASP A O 1
ATOM 644 N N . GLN A 1 81 ? 5.063 -2.900 -16.982 1.00 81.44 81 GLN A N 1
ATOM 645 C CA . GLN A 1 81 ? 3.720 -3.398 -17.283 1.00 81.44 81 GLN A CA 1
ATOM 646 C C . GLN A 1 81 ? 3.402 -3.346 -18.784 1.00 81.44 81 GLN A C 1
ATOM 648 O O . GLN A 1 81 ? 2.553 -4.095 -19.255 1.00 81.44 81 GLN A O 1
ATOM 653 N N . VAL A 1 82 ? 4.060 -2.489 -19.572 1.00 79.06 82 VAL A N 1
ATOM 654 C CA . VAL A 1 82 ? 3.979 -2.541 -21.037 1.00 79.06 82 VAL A CA 1
ATOM 655 C C . VAL A 1 82 ? 5.358 -2.530 -21.682 1.00 79.06 82 VAL A C 1
ATOM 657 O O . VAL A 1 82 ? 6.285 -1.867 -21.234 1.00 79.06 82 VAL A O 1
ATOM 660 N N . SER A 1 83 ? 5.494 -3.250 -22.795 1.00 74.38 83 SER A N 1
ATOM 661 C CA . SER A 1 83 ? 6.718 -3.225 -23.589 1.00 74.38 83 SER A CA 1
ATOM 662 C C . SER A 1 83 ? 6.858 -1.898 -24.348 1.00 74.38 83 SER A C 1
ATOM 664 O O . SER A 1 83 ? 6.004 -1.541 -25.170 1.00 74.38 83 SER A O 1
ATOM 666 N N . TYR A 1 84 ? 7.966 -1.184 -24.126 1.00 65.81 84 TYR A N 1
ATOM 667 C CA . TYR A 1 84 ? 8.335 0.019 -24.880 1.00 65.81 84 TYR A CA 1
ATOM 668 C C . TYR A 1 84 ? 9.453 -0.224 -25.905 1.00 65.81 84 TYR A C 1
ATOM 670 O O . TYR A 1 84 ? 10.399 -0.978 -25.689 1.00 65.81 84 TYR A O 1
ATOM 678 N N . ARG A 1 85 ? 9.372 0.511 -27.020 1.00 61.03 85 ARG A N 1
ATOM 679 C CA . ARG A 1 85 ? 10.513 0.926 -27.856 1.00 61.03 85 ARG A CA 1
ATOM 680 C C . ARG A 1 85 ? 10.570 2.461 -27.856 1.00 61.03 85 ARG A C 1
ATOM 682 O O . ARG A 1 85 ? 9.556 3.074 -27.501 1.00 61.03 85 ARG A O 1
ATOM 689 N N . PRO A 1 86 ? 11.687 3.097 -28.265 1.00 56.91 86 PRO A N 1
ATOM 690 C CA . PRO A 1 86 ? 11.742 4.551 -28.396 1.00 56.91 86 PRO A CA 1
ATOM 691 C C . PRO A 1 86 ? 10.495 5.096 -29.109 1.00 56.91 86 PRO A C 1
ATOM 693 O O . PRO A 1 86 ? 10.126 4.638 -30.191 1.00 56.91 86 PRO A O 1
ATOM 696 N N . GLY A 1 87 ? 9.798 6.023 -28.452 1.00 60.91 87 GLY A N 1
ATOM 697 C CA . GLY A 1 87 ? 8.581 6.659 -28.955 1.00 60.91 87 GLY A CA 1
ATOM 698 C C . GLY A 1 87 ? 7.264 6.142 -28.362 1.00 60.91 87 GLY A C 1
ATOM 699 O O . GLY A 1 87 ? 6.529 6.945 -27.788 1.00 60.91 87 GLY A O 1
ATOM 700 N N . ARG A 1 88 ? 6.896 4.859 -28.535 1.00 63.28 88 ARG A N 1
ATOM 701 C CA . ARG A 1 88 ? 5.523 4.380 -28.236 1.00 63.28 88 ARG A CA 1
ATOM 702 C C . ARG A 1 88 ? 5.458 2.956 -27.655 1.00 63.28 88 ARG A C 1
ATOM 70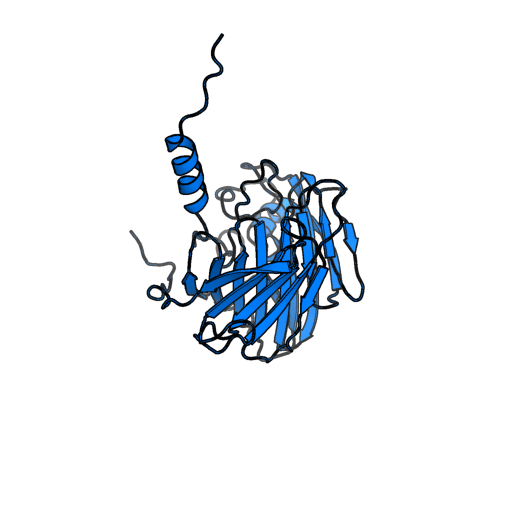4 O O . ARG A 1 88 ? 6.319 2.139 -27.990 1.00 63.28 88 ARG A O 1
ATOM 711 N N . PRO A 1 89 ? 4.418 2.642 -26.849 1.00 63.75 89 PRO A N 1
ATOM 712 C CA . PRO A 1 89 ? 4.158 1.276 -26.399 1.00 63.75 89 PRO A CA 1
ATOM 713 C C . PRO A 1 89 ? 3.938 0.344 -27.595 1.00 63.75 89 PRO A C 1
ATOM 715 O O . PRO A 1 89 ? 3.336 0.752 -28.597 1.00 63.75 89 PRO A O 1
ATOM 718 N N . LYS A 1 90 ? 4.383 -0.910 -27.490 1.00 68.19 90 LYS A N 1
ATOM 719 C CA . LYS A 1 90 ? 4.141 -1.949 -28.496 1.00 68.19 90 LYS A CA 1
ATOM 720 C C . LYS A 1 90 ? 3.348 -3.103 -27.887 1.00 68.19 90 LYS A C 1
ATOM 722 O O . LYS A 1 90 ? 3.729 -3.646 -26.859 1.00 68.19 90 LYS A O 1
ATOM 727 N N . GLY A 1 91 ? 2.309 -3.534 -28.599 1.00 74.31 91 GLY A N 1
ATOM 728 C CA . GLY A 1 91 ? 1.495 -4.686 -28.215 1.00 74.31 91 GLY A CA 1
ATOM 729 C C . GLY A 1 91 ? 0.266 -4.310 -27.385 1.00 74.31 91 GLY A C 1
ATOM 730 O O . GLY A 1 91 ? -0.133 -3.140 -27.370 1.00 74.31 91 GLY A O 1
ATOM 731 N N . PRO A 1 92 ? -0.378 -5.306 -26.753 1.00 79.88 92 PRO A N 1
ATOM 732 C CA . PRO A 1 92 ? -1.496 -5.070 -25.853 1.00 79.88 92 PRO A CA 1
ATOM 733 C C . PRO A 1 92 ? -1.098 -4.093 -24.745 1.00 79.88 92 PRO A C 1
ATOM 735 O O . PRO A 1 92 ? 0.050 -4.062 -24.312 1.00 79.88 92 PRO A O 1
ATOM 738 N N . LEU A 1 93 ? -2.049 -3.282 -24.295 1.00 80.81 93 LEU A N 1
ATOM 739 C CA . LEU A 1 93 ? -1.852 -2.432 -23.126 1.00 80.81 93 LEU A CA 1
ATOM 740 C C . LEU A 1 93 ? -2.296 -3.187 -21.867 1.00 80.81 93 LEU A C 1
ATOM 742 O O . LEU A 1 93 ? -3.230 -3.990 -21.956 1.00 80.81 93 LEU A O 1
ATOM 746 N N . PRO A 1 94 ? -1.729 -2.862 -20.693 1.00 78.81 94 PRO A N 1
ATOM 747 C CA . PRO A 1 94 ? -2.251 -3.306 -19.413 1.00 78.81 94 PRO A CA 1
ATOM 748 C C . PRO A 1 94 ? -3.745 -3.027 -19.308 1.00 78.81 94 PRO A C 1
ATOM 750 O O . PRO A 1 94 ? -4.238 -1.966 -19.727 1.00 78.81 94 PRO A O 1
ATOM 753 N N . ARG A 1 95 ? -4.477 -3.967 -18.720 1.00 82.69 95 ARG A N 1
ATOM 754 C CA . ARG A 1 95 ? -5.879 -3.782 -18.346 1.00 82.69 95 ARG A CA 1
ATOM 755 C C . ARG A 1 95 ? -5.915 -3.420 -16.874 1.00 82.69 95 ARG A C 1
ATOM 757 O O . ARG A 1 95 ? -5.304 -4.112 -16.076 1.00 82.69 95 ARG A O 1
ATOM 764 N N . ALA A 1 96 ? -6.645 -2.367 -16.521 1.00 81.19 96 ALA A N 1
ATOM 765 C CA . ALA A 1 96 ? -6.929 -2.071 -15.124 1.00 81.19 96 ALA A CA 1
ATOM 766 C C . ALA A 1 96 ? -8.424 -1.861 -14.937 1.00 81.19 96 ALA A C 1
ATOM 768 O O . ALA A 1 96 ? -9.076 -1.243 -15.784 1.00 81.19 96 ALA A O 1
ATOM 769 N N . THR A 1 97 ? -8.940 -2.366 -13.826 1.00 81.81 97 THR A N 1
ATOM 770 C CA . THR A 1 97 ? -10.357 -2.330 -13.484 1.00 81.81 97 THR A CA 1
ATOM 771 C C . THR A 1 97 ? -10.496 -1.739 -12.091 1.00 81.81 97 THR A C 1
ATOM 773 O O . THR A 1 97 ? -9.974 -2.295 -11.126 1.00 81.81 97 THR A O 1
ATOM 776 N N . LEU A 1 98 ? -11.223 -0.626 -11.967 1.00 83.56 98 LEU A N 1
ATOM 777 C CA . LEU A 1 98 ? -11.665 -0.148 -10.661 1.00 83.56 98 LEU A CA 1
ATOM 778 C C . LEU A 1 98 ? -12.835 -1.029 -10.213 1.00 83.56 98 LEU A C 1
ATOM 780 O O . LEU A 1 98 ? -13.938 -0.912 -10.741 1.00 83.56 98 LEU A O 1
ATOM 784 N N . LEU A 1 99 ? -12.576 -1.908 -9.250 1.00 85.25 99 LEU A N 1
ATOM 785 C CA . LEU A 1 99 ? -13.551 -2.876 -8.750 1.00 85.25 99 LEU A CA 1
ATOM 786 C C . LEU A 1 99 ? -14.524 -2.239 -7.751 1.00 85.25 99 LEU A C 1
ATOM 788 O O . LEU A 1 99 ? -15.681 -2.645 -7.667 1.00 85.25 99 LEU A O 1
ATOM 792 N N . GLY A 1 100 ? -14.095 -1.189 -7.048 1.00 82.12 100 GLY A N 1
ATOM 793 C CA . GLY A 1 100 ? -15.029 -0.301 -6.375 1.00 82.12 100 GLY A CA 1
ATOM 794 C C . GLY A 1 100 ? -14.387 0.836 -5.595 1.00 82.12 100 GLY A C 1
ATOM 795 O O . GLY A 1 100 ? -13.167 0.927 -5.422 1.00 82.12 100 GLY A O 1
ATOM 796 N N . ARG A 1 101 ? -15.252 1.755 -5.162 1.00 87.44 101 ARG A N 1
ATOM 797 C CA . ARG A 1 101 ? -14.876 2.990 -4.477 1.00 87.44 101 ARG A CA 1
ATOM 798 C C . ARG A 1 101 ? -15.989 3.458 -3.551 1.00 87.44 101 ARG A C 1
ATOM 800 O O . ARG A 1 101 ? -17.137 3.569 -3.963 1.00 87.44 101 ARG A O 1
ATOM 807 N N . PHE A 1 102 ? -15.615 3.833 -2.340 1.00 84.88 102 PHE A N 1
ATOM 808 C CA . PHE A 1 102 ? -16.469 4.428 -1.329 1.00 84.88 102 PHE A CA 1
ATOM 809 C C . PHE A 1 102 ? -15.775 5.637 -0.743 1.00 84.88 102 PHE A C 1
ATOM 811 O O . PHE A 1 102 ? -14.573 5.605 -0.477 1.00 84.88 102 PHE A O 1
ATOM 818 N N . GLN A 1 103 ? -16.541 6.701 -0.551 1.00 84.81 103 GLN A N 1
ATOM 819 C CA . GLN A 1 103 ? -16.043 7.916 0.064 1.00 84.81 103 GLN A CA 1
ATOM 820 C C . GLN A 1 103 ? -16.998 8.353 1.156 1.00 84.81 103 GLN A C 1
ATOM 822 O O . GLN A 1 103 ? -18.215 8.352 0.963 1.00 84.81 103 GLN A O 1
ATOM 827 N N . SER A 1 104 ? -16.440 8.744 2.290 1.00 80.88 104 SER A N 1
ATOM 828 C CA . SER A 1 104 ? -17.182 9.331 3.396 1.00 80.88 104 SER A CA 1
ATOM 829 C C . SER A 1 104 ? -16.393 10.505 3.972 1.00 80.88 104 SER A C 1
ATOM 831 O O . SER A 1 104 ? -15.492 11.041 3.324 1.00 80.88 104 SER A O 1
ATOM 833 N N . ASP A 1 105 ? -16.792 11.001 5.138 1.00 78.56 105 ASP A N 1
ATOM 834 C CA . ASP A 1 105 ? -16.040 12.051 5.827 1.00 78.56 105 ASP A CA 1
ATOM 835 C C . ASP A 1 105 ? -14.899 11.474 6.686 1.00 78.56 105 ASP A C 1
ATOM 837 O O . ASP A 1 105 ? -14.011 12.220 7.095 1.00 78.56 105 ASP A O 1
ATOM 841 N N . THR A 1 106 ? -14.911 10.165 6.971 1.00 85.25 106 THR A N 1
ATOM 842 C CA . THR A 1 106 ? -14.013 9.543 7.961 1.00 85.25 106 THR A CA 1
ATOM 843 C C . THR A 1 106 ? -13.345 8.250 7.505 1.0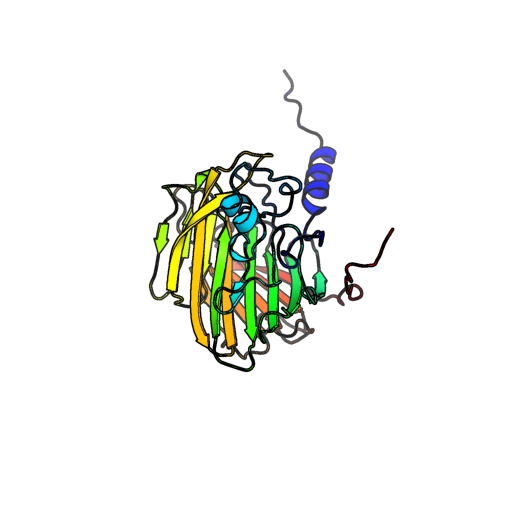0 85.25 106 THR A C 1
ATOM 845 O O . THR A 1 106 ? -12.340 7.863 8.090 1.00 85.25 106 THR A O 1
ATOM 848 N N . LEU A 1 107 ? -13.867 7.566 6.491 1.00 89.19 107 LEU A N 1
ATOM 849 C CA . LEU A 1 107 ? -13.270 6.357 5.932 1.00 89.19 107 LEU A CA 1
ATOM 850 C C . LEU A 1 107 ? -13.565 6.273 4.435 1.00 89.19 107 LEU A C 1
ATOM 852 O O . LEU A 1 107 ? -14.717 6.081 4.034 1.00 89.19 107 LEU A O 1
ATOM 856 N N . ASP A 1 108 ? -12.515 6.387 3.631 1.00 88.81 108 ASP A N 1
ATOM 857 C CA . ASP A 1 108 ? -12.577 6.115 2.198 1.00 88.81 108 ASP A CA 1
ATOM 858 C C . ASP A 1 108 ? -11.974 4.737 1.917 1.00 88.81 108 ASP A C 1
ATOM 860 O O . ASP A 1 108 ? -11.028 4.314 2.584 1.00 88.81 108 ASP A O 1
ATOM 864 N N . LEU A 1 109 ? -12.510 4.052 0.910 1.00 88.81 109 LEU A N 1
ATOM 865 C CA . LEU A 1 109 ? -12.032 2.760 0.426 1.00 88.81 109 LEU A CA 1
ATOM 866 C C . LEU A 1 109 ? -12.039 2.775 -1.101 1.00 88.81 109 LEU A C 1
ATOM 868 O O . LEU A 1 109 ? -13.064 3.066 -1.710 1.00 88.81 109 LEU A O 1
ATOM 872 N N . SER A 1 110 ? -10.942 2.388 -1.735 1.00 89.25 110 SER A N 1
ATOM 873 C CA . SER A 1 110 ? -10.924 2.038 -3.155 1.00 89.25 110 SER A CA 1
ATOM 874 C C . SER A 1 110 ? -10.161 0.744 -3.369 1.00 89.25 110 SER A C 1
ATOM 876 O O . SER A 1 110 ? -9.223 0.439 -2.636 1.00 89.25 110 SER A O 1
ATOM 878 N N . TRP A 1 111 ? -10.561 -0.032 -4.370 1.00 87.94 111 TRP A N 1
ATOM 879 C CA . TRP A 1 111 ? -9.792 -1.190 -4.799 1.00 87.94 111 TRP A CA 1
ATOM 880 C C . TRP A 1 111 ? -9.975 -1.453 -6.283 1.00 87.94 111 TRP A C 1
ATOM 882 O O . TRP A 1 111 ? -11.005 -1.133 -6.883 1.00 87.94 111 TRP A O 1
ATOM 892 N N . GLY A 1 112 ? -8.950 -2.040 -6.872 1.00 85.69 112 GLY A N 1
ATOM 893 C CA . GLY A 1 112 ? -8.924 -2.385 -8.276 1.00 85.69 112 GLY A CA 1
ATOM 894 C C . GLY A 1 112 ? -7.888 -3.452 -8.554 1.00 85.69 112 GLY A C 1
ATOM 895 O O . GLY A 1 112 ? -7.102 -3.819 -7.680 1.00 85.69 112 GLY A O 1
ATOM 896 N N . GLU A 1 113 ? -7.913 -3.930 -9.784 1.00 88.12 113 GLU A N 1
ATOM 897 C CA . GLU A 1 113 ? -6.958 -4.898 -10.299 1.00 88.12 113 GLU A CA 1
ATOM 898 C C . GLU A 1 113 ? -6.279 -4.365 -11.558 1.00 88.12 113 GLU A C 1
ATOM 900 O O . GLU A 1 113 ? -6.876 -3.598 -12.318 1.00 88.12 113 GLU A O 1
ATOM 905 N N . ALA A 1 114 ? -5.050 -4.805 -11.789 1.00 86.75 114 ALA A N 1
ATOM 906 C CA . ALA A 1 114 ? -4.297 -4.605 -13.006 1.00 86.75 114 ALA A CA 1
ATOM 907 C C . ALA A 1 114 ? -3.744 -5.948 -13.498 1.00 86.75 114 ALA A C 1
ATOM 909 O O . ALA A 1 114 ? -3.294 -6.779 -12.711 1.00 86.75 114 ALA A O 1
ATOM 910 N N . VAL A 1 115 ? -3.797 -6.146 -14.813 1.00 86.69 115 VAL A N 1
ATOM 911 C CA . VAL A 1 115 ? -3.193 -7.278 -15.515 1.00 86.69 115 VAL A CA 1
ATOM 912 C C . VAL A 1 115 ? -2.286 -6.721 -16.597 1.00 86.69 115 VAL A C 1
ATOM 914 O O . VAL A 1 115 ? -2.720 -5.930 -17.446 1.00 86.69 115 VAL A O 1
ATOM 917 N N . SER A 1 116 ? -1.033 -7.140 -16.539 1.00 87.31 116 SER A N 1
ATOM 918 C CA . SER A 1 116 ? 0.020 -6.805 -17.484 1.00 87.31 116 SER A CA 1
ATOM 919 C C . SER A 1 116 ? 0.075 -7.864 -18.593 1.00 87.31 116 SER A C 1
ATOM 921 O O . SER A 1 116 ? -0.147 -9.040 -18.329 1.00 87.31 116 SER A O 1
ATOM 923 N N . PRO A 1 117 ? 0.327 -7.492 -19.857 1.00 87.00 117 PRO A N 1
ATOM 924 C CA . PRO A 1 117 ? 0.669 -8.446 -20.909 1.00 87.00 117 PRO A CA 1
ATOM 925 C C . PRO A 1 117 ? 2.119 -8.955 -20.832 1.00 87.00 117 PRO A C 1
ATOM 927 O O . PRO A 1 117 ? 2.477 -9.838 -21.609 1.00 87.00 117 PRO A O 1
ATOM 930 N N . CYS A 1 118 ? 2.964 -8.368 -19.979 1.00 89.62 118 CYS A N 1
ATOM 931 C CA . CYS A 1 118 ? 4.387 -8.701 -19.875 1.00 89.62 118 CYS A CA 1
ATOM 932 C C . CYS A 1 118 ? 4.680 -9.820 -18.863 1.00 89.62 118 CYS A C 1
ATOM 934 O O . CYS A 1 118 ? 5.780 -10.368 -18.871 1.00 89.62 118 CYS A O 1
ATOM 936 N N . ASP A 1 119 ? 3.715 -10.161 -18.014 1.00 93.12 119 ASP A N 1
ATOM 937 C CA . ASP A 1 119 ? 3.824 -11.153 -16.948 1.00 93.12 119 ASP A CA 1
ATOM 938 C C . ASP A 1 119 ? 2.458 -11.808 -16.687 1.00 93.12 119 ASP A C 1
ATOM 940 O O . ASP A 1 119 ? 1.438 -11.389 -17.236 1.00 93.12 119 ASP A O 1
ATOM 944 N N . ASP A 1 120 ? 2.439 -12.877 -15.894 1.00 94.94 120 ASP A N 1
ATOM 945 C CA . ASP A 1 120 ? 1.228 -13.630 -15.563 1.00 94.94 120 ASP A CA 1
ATOM 946 C C . ASP A 1 120 ? 0.596 -13.236 -14.220 1.00 94.94 120 ASP A C 1
ATOM 948 O O . ASP A 1 120 ? -0.401 -13.840 -13.817 1.00 94.94 120 ASP A O 1
ATOM 952 N N . ALA A 1 121 ? 1.127 -12.222 -13.530 1.00 96.00 121 ALA A N 1
ATOM 953 C CA . ALA A 1 121 ? 0.621 -11.826 -12.228 1.00 96.00 121 ALA A CA 1
ATOM 954 C C . ALA A 1 121 ? -0.603 -10.904 -12.341 1.00 96.00 121 ALA A C 1
ATOM 956 O O . ALA A 1 121 ? -0.645 -9.929 -13.096 1.00 96.00 121 ALA A O 1
ATOM 957 N N . VAL A 1 122 ? -1.612 -11.172 -11.514 1.00 94.81 122 VAL A N 1
ATOM 958 C CA . VAL A 1 122 ? -2.724 -10.249 -11.280 1.00 94.81 122 VAL A CA 1
ATOM 959 C C . VAL A 1 122 ? -2.383 -9.372 -10.085 1.00 94.81 122 VAL A C 1
ATOM 961 O O . VAL A 1 122 ? -2.218 -9.873 -8.971 1.00 94.81 122 VAL A O 1
ATOM 964 N N . HIS A 1 123 ? -2.322 -8.058 -10.300 1.00 94.50 123 HIS A N 1
ATOM 965 C CA . HIS A 1 123 ? -2.066 -7.078 -9.250 1.00 94.50 123 HIS A CA 1
ATOM 966 C C . HIS A 1 123 ? -3.357 -6.473 -8.734 1.00 94.50 123 HIS A C 1
ATOM 968 O O . HIS A 1 123 ? -4.005 -5.695 -9.421 1.00 94.50 123 HIS A O 1
ATOM 974 N N . GLN A 1 124 ? -3.718 -6.785 -7.497 1.00 92.81 124 GLN A N 1
ATOM 975 C CA . GLN A 1 124 ? -4.813 -6.139 -6.792 1.00 92.81 124 GLN A CA 1
ATOM 976 C C . GLN A 1 124 ? -4.257 -5.109 -5.820 1.00 92.81 124 GLN A C 1
ATOM 978 O O . GLN A 1 124 ? -3.423 -5.434 -4.978 1.00 92.81 124 GLN A O 1
ATOM 983 N N . ARG A 1 125 ? -4.758 -3.876 -5.897 1.00 94.38 125 ARG A N 1
ATOM 984 C CA . ARG A 1 125 ? -4.440 -2.837 -4.917 1.00 94.38 125 ARG A CA 1
ATOM 985 C C . ARG A 1 125 ? -5.699 -2.304 -4.271 1.00 94.38 125 ARG A C 1
ATOM 987 O O . ARG A 1 125 ? -6.664 -1.943 -4.948 1.00 94.38 125 ARG A O 1
ATOM 994 N N . ARG A 1 126 ? -5.650 -2.201 -2.949 1.00 92.44 126 ARG A N 1
ATOM 995 C CA . ARG A 1 126 ? -6.685 -1.625 -2.100 1.00 92.44 126 ARG A CA 1
ATOM 996 C C . ARG A 1 126 ? -6.096 -0.509 -1.257 1.00 92.44 126 ARG A C 1
ATOM 998 O O . ARG A 1 126 ? -5.016 -0.647 -0.697 1.00 92.44 126 ARG A O 1
ATOM 1005 N N . ILE A 1 127 ? -6.814 0.603 -1.173 1.00 94.31 127 ILE A N 1
ATOM 1006 C CA . ILE A 1 127 ? -6.389 1.796 -0.448 1.00 94.31 127 ILE A CA 1
ATOM 1007 C C . ILE A 1 127 ? -7.521 2.210 0.480 1.00 94.31 127 ILE A C 1
ATOM 1009 O O . ILE A 1 127 ? -8.649 2.432 0.037 1.00 94.31 127 ILE A O 1
ATOM 1013 N N . LEU A 1 128 ? -7.207 2.335 1.764 1.00 94.12 128 LEU A N 1
ATOM 1014 C CA . LEU A 1 128 ? -8.071 2.940 2.764 1.00 94.12 128 LEU A CA 1
ATOM 1015 C C . LEU A 1 128 ? -7.461 4.276 3.177 1.00 94.12 128 LEU A C 1
ATOM 1017 O O . LEU A 1 128 ? -6.258 4.349 3.422 1.00 94.12 128 LEU A O 1
ATOM 1021 N N . PHE A 1 129 ? -8.283 5.316 3.292 1.00 91.12 129 PHE A N 1
ATOM 1022 C CA . PHE A 1 129 ? -7.884 6.578 3.914 1.00 91.12 129 PHE A CA 1
ATOM 1023 C C . PHE A 1 129 ? -8.702 6.783 5.182 1.00 91.12 129 PHE A C 1
ATOM 1025 O O . PHE A 1 129 ? -9.930 6.878 5.130 1.00 91.12 129 PHE A O 1
ATOM 1032 N N . VAL A 1 130 ? -8.017 6.799 6.324 1.00 89.44 130 VAL A N 1
ATOM 1033 C CA . VAL A 1 130 ? -8.648 6.706 7.642 1.00 89.44 130 VAL A CA 1
ATOM 1034 C C . VAL A 1 130 ? -8.599 8.054 8.342 1.00 89.44 130 VAL A C 1
ATOM 1036 O O . VAL A 1 130 ? -7.530 8.630 8.530 1.00 89.44 130 VAL A O 1
ATOM 1039 N N . ALA A 1 131 ? -9.772 8.547 8.733 1.00 87.50 131 ALA A N 1
ATOM 1040 C CA . ALA A 1 131 ? -10.012 9.740 9.543 1.00 87.50 131 ALA A CA 1
ATOM 1041 C C . ALA A 1 131 ? -9.369 11.044 9.032 1.00 87.50 131 ALA A C 1
ATOM 1043 O O . ALA A 1 131 ? -9.267 12.013 9.780 1.00 87.50 131 ALA A O 1
ATOM 1044 N N . GLY A 1 132 ? -8.937 11.098 7.769 1.00 84.25 132 GLY A N 1
ATOM 1045 C CA . GLY A 1 132 ? -8.160 12.231 7.268 1.00 84.25 132 GLY A CA 1
ATOM 1046 C C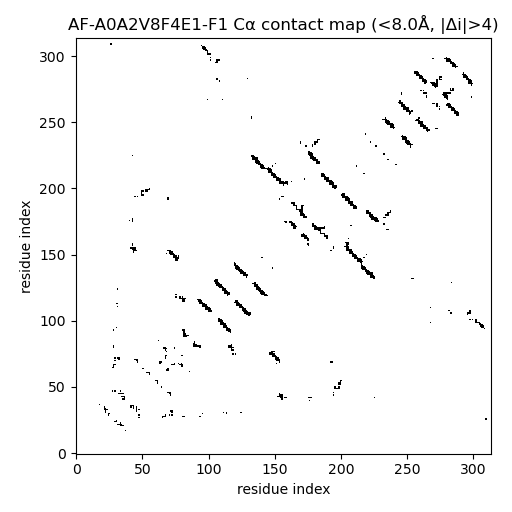 . GLY A 1 132 ? -6.682 12.213 7.684 1.00 84.25 132 GLY A C 1
ATOM 1047 O O . GLY A 1 132 ? -6.001 13.222 7.514 1.00 84.25 132 GLY A O 1
ATOM 1048 N N . GLU A 1 133 ? -6.193 11.112 8.259 1.00 87.31 133 GLU A N 1
ATOM 1049 C CA . GLU A 1 133 ? -4.921 11.063 8.986 1.00 87.31 133 GLU A CA 1
ATOM 1050 C C . GLU A 1 133 ? -3.850 10.215 8.300 1.00 87.31 133 GLU A C 1
ATOM 1052 O O . GLU A 1 133 ? -2.689 10.610 8.299 1.00 87.31 133 GLU A O 1
ATOM 1057 N N . TYR A 1 134 ? -4.197 9.053 7.745 1.00 89.25 134 TYR A N 1
ATOM 1058 C CA . TYR A 1 134 ? -3.220 8.130 7.160 1.00 89.25 134 TYR A CA 1
ATOM 1059 C C . TYR A 1 134 ? -3.852 7.192 6.132 1.00 89.25 134 TYR A C 1
ATOM 1061 O O . TYR A 1 134 ? -5.076 7.047 6.062 1.00 89.25 134 TYR A O 1
ATOM 1069 N N . TRP A 1 135 ? -2.995 6.528 5.357 1.00 94.81 135 TRP A N 1
ATOM 1070 C CA . TRP A 1 135 ? -3.379 5.530 4.368 1.00 94.81 135 TRP A CA 1
ATOM 1071 C C . TRP A 1 135 ? -2.951 4.132 4.792 1.00 94.81 135 TRP A C 1
ATOM 1073 O O . TRP A 1 135 ? -1.841 3.932 5.284 1.00 94.81 135 TRP A O 1
ATOM 1083 N N . VAL A 1 136 ? -3.819 3.163 4.527 1.00 96.00 136 VAL A N 1
ATOM 1084 C CA . VAL A 1 136 ? -3.480 1.739 4.528 1.00 96.00 136 VAL A CA 1
ATOM 1085 C C . VAL A 1 136 ? -3.573 1.260 3.092 1.00 96.00 136 VAL A C 1
ATOM 1087 O O . VAL A 1 136 ? -4.596 1.458 2.437 1.00 96.00 136 VAL A O 1
ATOM 1090 N N . ILE A 1 137 ? -2.495 0.667 2.600 1.00 96.25 137 ILE A N 1
ATOM 1091 C CA . ILE A 1 137 ? -2.357 0.214 1.221 1.00 96.25 137 ILE A CA 1
ATOM 1092 C C . ILE A 1 137 ? -2.081 -1.278 1.272 1.00 96.25 137 ILE A C 1
ATOM 1094 O O . ILE A 1 137 ? -1.110 -1.707 1.889 1.00 96.25 137 ILE A O 1
ATOM 1098 N N . GLU A 1 138 ? -2.946 -2.058 0.648 1.00 96.06 138 GLU A N 1
ATOM 1099 C CA . GLU A 1 138 ? -2.726 -3.476 0.420 1.00 96.06 138 GLU A CA 1
ATOM 1100 C C . GLU A 1 138 ? -2.455 -3.697 -1.062 1.00 96.06 138 GLU A C 1
ATOM 1102 O O . GLU A 1 138 ? -3.282 -3.341 -1.900 1.00 96.06 138 GLU A O 1
ATOM 1107 N N . ASP A 1 139 ? -1.319 -4.313 -1.358 1.00 95.12 139 ASP A N 1
ATOM 1108 C CA . ASP A 1 139 ? -0.967 -4.844 -2.665 1.00 95.12 139 ASP A CA 1
ATOM 1109 C C . ASP A 1 139 ? -0.936 -6.368 -2.573 1.00 95.12 139 ASP A C 1
ATOM 1111 O O . ASP A 1 139 ? -0.216 -6.923 -1.744 1.00 95.12 139 ASP A O 1
ATOM 1115 N N . ARG A 1 140 ? -1.714 -7.047 -3.415 1.00 94.56 140 ARG A N 1
ATOM 1116 C CA . ARG A 1 140 ? -1.682 -8.502 -3.570 1.00 94.56 140 ARG A CA 1
ATOM 1117 C C . ARG A 1 140 ? -1.354 -8.857 -5.012 1.00 94.56 140 ARG A C 1
ATOM 1119 O O . ARG A 1 140 ? -1.949 -8.295 -5.930 1.00 94.56 140 ARG A O 1
ATOM 1126 N N . LEU A 1 141 ? -0.407 -9.765 -5.195 1.00 95.62 141 LEU A N 1
ATOM 1127 C CA . LEU A 1 141 ? 0.077 -10.213 -6.494 1.00 95.62 141 LEU A CA 1
ATOM 1128 C C . LEU A 1 141 ? -0.095 -11.723 -6.557 1.00 95.62 141 LEU A C 1
ATOM 1130 O O . LEU A 1 141 ? 0.429 -12.423 -5.696 1.00 95.62 141 LEU A O 1
ATOM 1134 N N . ILE A 1 142 ? -0.826 -12.206 -7.558 1.00 96.12 142 ILE A N 1
ATOM 1135 C CA . ILE A 1 142 ? -1.069 -13.637 -7.755 1.00 96.12 142 ILE A CA 1
ATOM 1136 C C . ILE A 1 142 ? -0.598 -14.019 -9.156 1.00 96.12 142 ILE A C 1
ATOM 1138 O O . ILE A 1 142 ? -1.248 -13.645 -10.131 1.00 96.12 142 ILE A O 1
ATOM 1142 N N . GLY A 1 143 ? 0.516 -14.742 -9.243 1.00 96.50 143 GLY A N 1
ATOM 1143 C CA . GLY A 1 143 ? 1.072 -15.311 -10.473 1.00 96.50 143 GLY A CA 1
ATOM 1144 C C . GLY A 1 143 ? 0.800 -16.811 -10.587 1.00 96.50 143 GLY A C 1
ATOM 1145 O O . GLY A 1 143 ? 0.558 -17.495 -9.589 1.00 96.50 143 GLY A O 1
ATOM 1146 N N . ALA A 1 144 ? 0.845 -17.342 -11.808 1.00 97.25 144 ALA A N 1
ATOM 1147 C CA . ALA A 1 144 ? 0.752 -18.781 -12.053 1.00 97.25 144 ALA A CA 1
ATOM 1148 C C . ALA A 1 144 ? 2.077 -19.502 -11.746 1.00 97.25 144 ALA A C 1
ATOM 1150 O O . ALA A 1 144 ? 2.085 -20.715 -11.522 1.00 97.25 144 ALA A O 1
ATOM 1151 N N . ARG A 1 145 ? 3.189 -18.761 -11.709 1.00 97.00 145 ARG A N 1
ATOM 1152 C CA . ARG A 1 145 ? 4.523 -19.235 -11.322 1.00 97.00 145 ARG A CA 1
ATOM 1153 C C . ARG A 1 145 ? 5.146 -18.345 -10.235 1.00 97.00 145 ARG A C 1
ATOM 1155 O O . ARG A 1 145 ? 4.647 -17.248 -9.985 1.00 97.00 145 ARG A O 1
ATOM 1162 N N . PRO A 1 146 ? 6.225 -18.799 -9.573 1.00 98.00 146 PRO A N 1
ATOM 1163 C CA . PRO A 1 146 ? 6.959 -17.955 -8.641 1.00 98.00 146 PRO A CA 1
ATOM 1164 C C . PRO A 1 146 ? 7.623 -16.775 -9.355 1.00 98.00 146 PRO A C 1
ATOM 1166 O O . PRO A 1 146 ? 8.250 -16.961 -10.400 1.00 98.00 146 PRO A O 1
ATOM 1169 N N . HIS A 1 147 ? 7.527 -15.591 -8.755 1.00 98.12 147 HIS A N 1
ATOM 1170 C CA . HIS A 1 147 ? 8.130 -14.355 -9.249 1.00 98.12 147 HIS A CA 1
ATOM 1171 C C . HIS A 1 147 ? 8.913 -13.637 -8.162 1.00 98.12 147 HIS A C 1
ATOM 1173 O O . HIS A 1 147 ? 8.761 -13.905 -6.967 1.00 98.12 147 HIS A O 1
ATOM 1179 N N . ARG A 1 148 ? 9.699 -12.655 -8.600 1.00 97.81 148 ARG A N 1
ATOM 1180 C CA . ARG A 1 148 ? 10.155 -11.570 -7.741 1.00 97.81 148 ARG A CA 1
ATOM 1181 C C . ARG A 1 148 ? 9.220 -10.371 -7.869 1.00 97.81 148 ARG A C 1
ATOM 1183 O O . ARG A 1 148 ? 9.012 -9.854 -8.966 1.00 97.81 148 ARG A O 1
ATOM 1190 N N . TYR A 1 149 ? 8.738 -9.874 -6.738 1.00 98.12 149 TYR A N 1
ATOM 1191 C CA . TYR A 1 149 ? 7.913 -8.676 -6.648 1.00 98.12 149 TYR A CA 1
ATOM 1192 C C . TYR A 1 149 ? 8.664 -7.566 -5.922 1.00 98.12 149 TYR A C 1
ATOM 1194 O O . TYR A 1 149 ? 9.107 -7.749 -4.790 1.00 98.12 149 TYR A O 1
ATOM 1202 N N . ASP A 1 150 ? 8.758 -6.396 -6.551 1.00 97.75 150 ASP A N 1
ATOM 1203 C CA . ASP A 1 150 ? 9.336 -5.197 -5.940 1.00 97.75 150 ASP A CA 1
ATOM 1204 C C . ASP A 1 150 ? 8.258 -4.103 -5.837 1.00 97.75 150 ASP A C 1
ATOM 1206 O O . ASP A 1 150 ? 7.909 -3.470 -6.839 1.00 97.75 150 ASP A O 1
ATOM 1210 N N . LEU A 1 151 ? 7.745 -3.855 -4.629 1.00 96.62 151 LEU A N 1
ATOM 1211 C CA . LEU A 1 151 ? 6.868 -2.723 -4.321 1.00 96.62 151 LEU A CA 1
ATOM 1212 C C . LEU A 1 151 ? 7.698 -1.451 -4.136 1.00 96.62 151 LEU A C 1
ATOM 1214 O O . LEU A 1 151 ? 8.633 -1.424 -3.335 1.00 96.62 151 LEU A O 1
ATOM 1218 N N . ARG A 1 152 ? 7.326 -0.378 -4.841 1.00 95.00 152 ARG A N 1
ATOM 1219 C CA . ARG A 1 152 ? 8.026 0.909 -4.803 1.00 95.00 152 ARG A CA 1
ATOM 1220 C C . ARG A 1 152 ? 7.185 2.031 -4.212 1.00 95.00 152 ARG A C 1
ATOM 1222 O O . ARG A 1 152 ? 5.993 2.146 -4.492 1.00 95.00 152 ARG A O 1
ATOM 1229 N N . PHE A 1 153 ? 7.848 2.914 -3.470 1.00 90.62 153 PHE A N 1
ATOM 1230 C CA . PHE A 1 153 ? 7.331 4.233 -3.105 1.00 90.62 153 PHE A CA 1
ATOM 1231 C C . PHE A 1 153 ? 8.366 5.304 -3.432 1.00 90.62 153 PHE A C 1
ATOM 1233 O O . PHE A 1 153 ? 9.486 5.272 -2.924 1.00 90.62 153 PHE A O 1
ATOM 1240 N N . HIS A 1 154 ? 7.975 6.267 -4.262 1.00 87.00 154 HIS A N 1
ATOM 1241 C CA . HIS A 1 154 ? 8.812 7.412 -4.614 1.00 87.00 154 HIS A CA 1
ATOM 1242 C C . HIS A 1 154 ? 8.627 8.520 -3.585 1.00 87.00 154 HIS A C 1
ATOM 1244 O O . HIS A 1 154 ? 7.527 9.056 -3.405 1.00 87.00 154 HIS A O 1
ATOM 1250 N N . LEU A 1 155 ? 9.711 8.852 -2.891 1.00 85.25 155 LEU A N 1
ATOM 1251 C CA . LEU A 1 155 ? 9.734 9.940 -1.923 1.00 85.25 155 LEU A CA 1
ATOM 1252 C C . LEU A 1 155 ? 9.988 11.270 -2.640 1.00 85.25 155 LEU A C 1
ATOM 1254 O O . LEU A 1 155 ? 10.301 11.310 -3.830 1.00 85.25 155 LEU A O 1
ATOM 1258 N N . THR A 1 156 ? 9.826 12.378 -1.926 1.00 83.19 156 THR A N 1
ATOM 1259 C CA . THR A 1 156 ? 10.148 13.698 -2.475 1.00 83.19 156 THR A CA 1
ATOM 1260 C C . THR A 1 156 ? 11.648 13.992 -2.402 1.00 83.19 156 THR A C 1
ATOM 1262 O O . THR A 1 156 ? 12.355 13.368 -1.606 1.00 83.19 156 THR A O 1
ATOM 1265 N N . PRO A 1 157 ? 12.156 14.960 -3.190 1.00 83.12 157 PRO A N 1
ATOM 1266 C CA . PRO A 1 157 ? 13.548 15.401 -3.105 1.00 83.12 157 PRO A CA 1
ATOM 1267 C C . PRO A 1 157 ? 13.978 15.807 -1.692 1.00 83.12 157 PRO A C 1
ATOM 1269 O O . PRO A 1 157 ? 15.113 15.533 -1.319 1.00 83.12 157 PRO A O 1
ATOM 1272 N N . ASP A 1 158 ? 13.067 16.353 -0.878 1.00 81.75 158 ASP A N 1
ATOM 1273 C CA . ASP A 1 158 ? 13.305 16.711 0.531 1.00 81.75 158 ASP A CA 1
ATOM 1274 C C . ASP A 1 158 ? 13.697 15.508 1.407 1.00 81.75 158 ASP A C 1
ATOM 1276 O O . ASP A 1 158 ? 14.313 15.668 2.460 1.00 81.75 158 ASP A O 1
ATOM 1280 N N . ALA A 1 159 ? 13.349 14.286 0.992 1.00 82.94 159 ALA A N 1
ATOM 1281 C CA . ALA A 1 159 ? 13.765 13.064 1.671 1.00 82.94 159 ALA A CA 1
ATOM 1282 C C . ALA A 1 159 ? 15.197 12.635 1.309 1.00 82.94 159 ALA A C 1
ATOM 1284 O O . ALA A 1 159 ? 15.751 11.740 1.955 1.00 82.94 159 ALA A O 1
ATOM 1285 N N . SER A 1 160 ? 15.810 13.249 0.291 1.00 80.56 160 SER A N 1
ATOM 1286 C CA . SER A 1 160 ? 17.192 12.970 -0.099 1.00 80.56 160 SER A CA 1
ATOM 1287 C C . SER A 1 160 ? 18.124 13.219 1.082 1.00 80.56 160 SER A C 1
ATOM 1289 O O . SER A 1 160 ? 18.018 14.234 1.762 1.00 80.56 160 SER A O 1
ATOM 1291 N N . CYS A 1 161 ? 19.018 12.266 1.351 1.00 80.56 161 CYS A N 1
ATOM 1292 C CA . CYS A 1 161 ? 19.950 12.269 2.489 1.00 80.56 161 CYS A CA 1
ATOM 1293 C C . CYS A 1 161 ? 19.312 12.174 3.890 1.00 80.56 161 CYS A C 1
ATOM 1295 O O . CYS A 1 161 ? 20.043 12.060 4.872 1.00 80.56 161 CYS A O 1
ATOM 1297 N N . HIS A 1 162 ? 17.981 12.182 4.001 1.00 86.56 162 HIS A N 1
ATOM 1298 C CA . HIS A 1 162 ? 17.270 12.125 5.282 1.00 86.56 162 HIS A CA 1
ATOM 1299 C C . HIS A 1 162 ? 16.436 10.857 5.460 1.00 86.56 162 HIS A C 1
ATOM 1301 O O . HIS A 1 162 ? 16.087 10.520 6.587 1.00 86.56 162 HIS A O 1
ATOM 1307 N N . ALA A 1 163 ? 16.108 10.144 4.382 1.00 91.56 163 ALA A N 1
ATOM 1308 C CA . ALA A 1 163 ? 15.376 8.892 4.483 1.00 91.56 163 ALA A CA 1
ATOM 1309 C C . ALA A 1 163 ? 16.214 7.805 5.178 1.00 91.56 163 ALA A C 1
ATOM 1311 O O . ALA A 1 163 ? 17.389 7.612 4.865 1.00 91.56 163 ALA A O 1
ATOM 1312 N N . VAL A 1 164 ? 15.587 7.061 6.088 1.00 94.94 164 VAL A N 1
ATOM 1313 C CA . VAL A 1 164 ? 16.202 5.940 6.807 1.00 94.94 164 VAL A CA 1
ATOM 1314 C C . VAL A 1 164 ? 15.285 4.728 6.717 1.00 94.94 164 VAL A C 1
ATOM 1316 O O . VAL A 1 164 ? 14.101 4.819 7.042 1.00 94.94 164 VAL A O 1
ATOM 1319 N N . ALA A 1 165 ? 15.835 3.591 6.291 1.00 95.31 165 ALA A N 1
ATOM 1320 C CA . ALA A 1 165 ? 15.151 2.305 6.310 1.00 95.31 165 ALA A CA 1
ATOM 1321 C C . ALA A 1 165 ? 15.544 1.499 7.552 1.00 95.31 165 ALA A C 1
ATOM 1323 O O . ALA A 1 165 ? 16.719 1.380 7.894 1.00 95.31 165 ALA A O 1
ATOM 1324 N N . TYR A 1 166 ? 14.543 0.914 8.196 1.00 93.81 166 TYR A N 1
ATOM 1325 C CA . TYR A 1 166 ? 14.666 0.014 9.331 1.00 93.81 166 TYR A CA 1
ATOM 1326 C C . TYR A 1 166 ? 14.213 -1.376 8.884 1.00 93.81 166 TYR A C 1
ATOM 1328 O O . TYR A 1 166 ? 13.081 -1.541 8.428 1.00 93.81 166 TYR A O 1
ATOM 1336 N N . GLY A 1 167 ? 15.098 -2.368 8.987 1.00 89.81 167 GLY A N 1
ATOM 1337 C CA . GLY A 1 167 ? 14.778 -3.772 8.713 1.00 89.81 167 GLY A CA 1
ATOM 1338 C C . GLY A 1 167 ? 14.265 -4.526 9.946 1.00 89.81 167 GLY A C 1
ATOM 1339 O O . GLY A 1 167 ? 13.982 -3.937 10.990 1.00 89.81 167 GLY A O 1
ATOM 1340 N N . GLY A 1 168 ? 14.199 -5.855 9.843 1.00 88.12 168 GLY A N 1
ATOM 1341 C CA . GLY A 1 168 ? 13.840 -6.752 10.947 1.00 88.12 168 GLY A CA 1
ATOM 1342 C C . GLY A 1 168 ? 12.363 -7.151 10.962 1.00 88.12 168 GLY A C 1
ATOM 1343 O O . GLY A 1 168 ? 11.692 -7.127 9.936 1.00 88.12 168 GLY A O 1
ATOM 1344 N N . GLY A 1 169 ? 11.855 -7.545 12.136 1.00 88.44 169 GLY A N 1
ATOM 1345 C CA . GLY A 1 169 ? 10.491 -8.077 12.295 1.00 88.44 169 GLY A CA 1
ATOM 1346 C C . GLY A 1 169 ? 9.363 -7.078 12.003 1.00 88.44 169 GLY A C 1
ATOM 1347 O O . GLY A 1 169 ? 8.241 -7.484 11.711 1.00 88.44 169 GLY A O 1
ATOM 1348 N N . HIS A 1 170 ? 9.661 -5.779 12.074 1.00 88.25 170 HIS A N 1
ATOM 1349 C CA . HIS A 1 170 ? 8.718 -4.686 11.828 1.00 88.25 170 HIS A CA 1
ATOM 1350 C C . HIS A 1 170 ? 9.382 -3.628 10.944 1.00 88.25 170 HIS A C 1
ATOM 1352 O O . HIS A 1 170 ? 9.804 -2.584 11.453 1.00 88.25 170 HIS A O 1
ATOM 1358 N N . PRO A 1 171 ? 9.551 -3.907 9.643 1.00 95.56 171 PRO A N 1
ATOM 1359 C CA . PRO A 1 171 ? 10.297 -3.012 8.791 1.00 95.56 171 PRO A CA 1
ATOM 1360 C C . PRO A 1 171 ? 9.525 -1.715 8.541 1.00 95.56 171 PRO A C 1
ATOM 1362 O O . PRO A 1 171 ? 8.291 -1.684 8.479 1.00 95.56 171 PRO A O 1
ATOM 1365 N N . ALA A 1 172 ? 10.274 -0.627 8.396 1.00 96.19 172 ALA A N 1
ATOM 1366 C CA . ALA A 1 172 ? 9.730 0.707 8.204 1.00 96.19 172 ALA A CA 1
ATOM 1367 C C . ALA A 1 172 ? 10.709 1.605 7.447 1.00 96.19 172 ALA A C 1
ATOM 1369 O O . ALA A 1 172 ? 11.915 1.380 7.454 1.00 96.19 172 ALA A O 1
ATOM 1370 N N . VAL A 1 173 ? 10.197 2.672 6.845 1.00 95.69 173 VAL A N 1
ATOM 1371 C CA . VAL A 1 173 ? 10.994 3.797 6.359 1.00 95.69 173 VAL A CA 1
ATOM 1372 C C . VAL A 1 173 ? 10.509 5.067 7.026 1.00 95.69 173 VAL A C 1
ATOM 1374 O O . VAL A 1 173 ? 9.313 5.358 7.059 1.00 95.69 173 VAL A O 1
ATOM 1377 N N . TRP A 1 174 ? 11.460 5.836 7.534 1.00 94.00 174 TRP A N 1
ATOM 1378 C CA . TRP A 1 174 ? 11.252 7.205 7.962 1.00 94.00 174 TRP A CA 1
ATOM 1379 C C . TRP A 1 174 ? 11.786 8.166 6.904 1.00 94.00 174 TRP A C 1
ATOM 1381 O O . TRP A 1 174 ? 12.869 7.956 6.363 1.00 94.00 174 TRP A O 1
ATOM 1391 N N . ALA A 1 175 ? 11.042 9.234 6.645 1.00 89.94 175 ALA A N 1
ATOM 1392 C CA . ALA A 1 175 ? 11.496 10.403 5.908 1.00 89.94 175 ALA A CA 1
ATOM 1393 C C . ALA A 1 175 ? 10.895 11.665 6.557 1.00 89.94 175 ALA A C 1
ATOM 1395 O O . ALA A 1 175 ? 9.891 11.563 7.275 1.00 89.94 175 ALA A O 1
ATOM 1396 N N . PRO A 1 176 ? 11.454 12.865 6.324 1.00 84.75 176 PRO A N 1
ATOM 1397 C CA . PRO A 1 176 ? 10.863 14.104 6.822 1.00 84.75 176 PRO A CA 1
ATOM 1398 C C . PRO A 1 176 ? 9.379 14.207 6.446 1.00 84.75 176 PRO A C 1
ATOM 1400 O O . PRO A 1 176 ? 9.033 14.242 5.271 1.00 84.75 176 PRO A O 1
ATOM 1403 N N . GLY A 1 177 ? 8.490 14.224 7.442 1.00 83.69 177 GLY A N 1
ATOM 1404 C CA . GLY A 1 177 ? 7.048 14.325 7.217 1.00 83.69 177 GLY A CA 1
ATOM 1405 C C . GLY A 1 177 ? 6.312 13.002 6.965 1.00 83.69 177 GLY A C 1
ATOM 1406 O O . GLY A 1 177 ? 5.090 13.044 6.831 1.00 83.69 177 GLY A O 1
ATOM 1407 N N . LEU A 1 178 ? 6.979 11.838 6.913 1.00 88.50 178 LEU A N 1
ATOM 1408 C CA . LEU A 1 178 ? 6.360 10.554 6.541 1.00 88.50 178 LEU A CA 1
ATOM 1409 C C . LEU A 1 178 ? 6.970 9.353 7.272 1.00 88.50 178 LEU A C 1
ATOM 1411 O O . LEU A 1 178 ? 8.177 9.243 7.464 1.00 88.50 178 LEU A O 1
ATOM 1415 N N . ALA A 1 179 ? 6.107 8.397 7.600 1.00 92.31 179 ALA A N 1
ATOM 1416 C CA . ALA A 1 179 ? 6.490 7.021 7.869 1.00 92.31 179 ALA A CA 1
ATOM 1417 C C . ALA A 1 179 ? 5.800 6.080 6.880 1.00 92.31 179 ALA A C 1
ATOM 1419 O O . ALA A 1 179 ? 4.592 6.203 6.656 1.00 92.31 179 ALA A O 1
ATOM 1420 N N . LEU A 1 180 ? 6.554 5.112 6.369 1.00 95.44 180 LEU A N 1
ATOM 1421 C CA . LEU A 1 180 ? 6.034 3.897 5.756 1.00 95.44 180 LEU A CA 1
ATOM 1422 C C . LEU A 1 180 ? 6.307 2.742 6.717 1.00 95.44 180 LEU A C 1
ATOM 1424 O O . LEU A 1 180 ? 7.447 2.555 7.124 1.00 95.44 180 LEU A O 1
ATOM 1428 N N . VAL A 1 181 ? 5.287 1.987 7.109 1.00 96.56 181 VAL A N 1
ATOM 1429 C CA . VA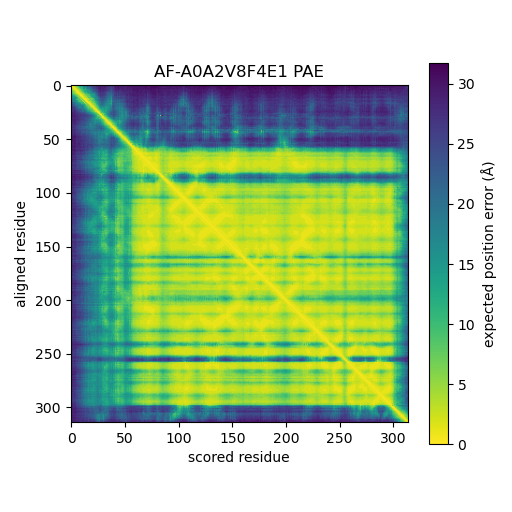L A 1 181 ? 5.442 0.811 7.981 1.00 96.56 181 VAL A CA 1
ATOM 1430 C C . VAL A 1 181 ? 4.837 -0.394 7.294 1.00 96.56 181 VAL A C 1
ATOM 1432 O O . VAL A 1 181 ? 3.724 -0.308 6.778 1.00 96.56 181 VAL A O 1
ATOM 1435 N N . PHE A 1 182 ? 5.556 -1.510 7.299 1.00 96.62 182 PHE A N 1
ATOM 1436 C CA . PHE A 1 182 ? 5.174 -2.708 6.562 1.00 96.62 182 PHE A CA 1
ATOM 1437 C C . PHE A 1 182 ? 4.697 -3.812 7.507 1.00 96.62 182 PHE A C 1
ATOM 1439 O O . PHE A 1 182 ? 5.216 -3.989 8.608 1.00 96.62 182 PHE A O 1
ATOM 1446 N N . GLY A 1 183 ? 3.660 -4.536 7.087 1.00 94.44 183 GLY A N 1
ATOM 1447 C CA . GLY A 1 183 ? 2.948 -5.505 7.925 1.00 94.44 183 GLY A CA 1
ATOM 1448 C C . GLY A 1 183 ? 3.642 -6.852 8.104 1.00 94.44 183 GLY A C 1
ATOM 1449 O O . GLY A 1 183 ? 3.205 -7.641 8.939 1.00 94.44 183 GLY A O 1
ATOM 1450 N N . ALA A 1 184 ? 4.700 -7.111 7.338 1.00 92.12 184 ALA A N 1
ATOM 1451 C CA . ALA A 1 184 ? 5.476 -8.343 7.360 1.00 92.12 184 ALA A CA 1
ATOM 1452 C C . ALA A 1 184 ? 6.981 -8.024 7.231 1.00 92.12 184 ALA A C 1
ATOM 1454 O O . ALA A 1 184 ? 7.331 -6.925 6.786 1.00 92.12 184 ALA A O 1
ATOM 1455 N N . PRO A 1 185 ? 7.879 -8.948 7.627 1.00 91.12 185 PRO A N 1
ATOM 1456 C CA . PRO A 1 185 ? 9.329 -8.735 7.647 1.00 91.12 185 PRO A CA 1
ATOM 1457 C C . PRO A 1 185 ? 9.963 -8.815 6.245 1.00 91.12 185 PRO A C 1
ATOM 1459 O O . PRO A 1 185 ? 10.856 -9.622 5.996 1.00 91.12 185 PRO A O 1
ATOM 1462 N N . HIS A 1 186 ? 9.488 -7.992 5.311 1.00 91.69 186 HIS A N 1
ATOM 1463 C CA . HIS A 1 186 ? 10.024 -7.921 3.954 1.00 91.69 186 HIS A CA 1
ATOM 1464 C C . HIS A 1 186 ? 11.443 -7.329 3.926 1.00 91.69 186 HIS A C 1
ATOM 1466 O O . HIS A 1 186 ? 11.852 -6.579 4.820 1.00 91.69 186 HIS A O 1
ATOM 1472 N N . LYS A 1 187 ? 12.179 -7.596 2.841 1.00 94.44 187 LYS A N 1
ATOM 1473 C CA . LYS A 1 187 ? 13.439 -6.900 2.553 1.00 94.44 187 LYS A CA 1
ATOM 1474 C C . LYS A 1 187 ? 13.114 -5.472 2.114 1.00 94.44 187 LYS A C 1
ATOM 1476 O O . LYS A 1 187 ? 12.444 -5.293 1.103 1.00 94.44 187 LYS A O 1
ATOM 1481 N N . VAL A 1 188 ? 13.584 -4.471 2.858 1.00 96.31 188 VAL A N 1
ATOM 1482 C CA . VAL A 1 188 ? 13.366 -3.048 2.552 1.00 96.31 188 VAL A CA 1
ATOM 1483 C C . VAL A 1 188 ? 14.697 -2.370 2.269 1.00 96.31 188 VAL A C 1
ATOM 1485 O O . VAL A 1 188 ? 15.632 -2.484 3.060 1.00 96.31 188 VAL A O 1
ATOM 1488 N N . ALA A 1 189 ? 14.771 -1.638 1.162 1.00 95.69 189 ALA A N 1
ATOM 1489 C CA . ALA A 1 189 ? 15.945 -0.875 0.764 1.00 95.69 189 ALA A CA 1
ATOM 1490 C C . ALA A 1 189 ? 15.566 0.532 0.287 1.00 95.69 189 ALA A C 1
ATOM 1492 O O . ALA A 1 189 ? 14.470 0.762 -0.225 1.00 95.69 189 ALA A O 1
ATOM 1493 N N . LEU A 1 190 ? 16.506 1.466 0.429 1.00 95.62 190 LEU A N 1
ATOM 1494 C CA . LEU A 1 190 ? 16.461 2.763 -0.238 1.00 95.62 190 LEU A CA 1
ATOM 1495 C C . LEU A 1 190 ? 17.327 2.691 -1.494 1.00 95.62 190 LEU A C 1
ATOM 1497 O O . LEU A 1 190 ? 18.485 2.285 -1.431 1.00 95.62 190 LEU A O 1
ATOM 1501 N N . GLN A 1 191 ? 16.760 3.083 -2.626 1.00 94.62 191 GLN A N 1
ATOM 1502 C CA . GLN A 1 191 ? 17.449 3.185 -3.906 1.00 94.62 191 GLN A CA 1
ATOM 1503 C C . GLN A 1 191 ? 17.468 4.635 -4.384 1.00 94.62 191 GLN A C 1
ATOM 1505 O O . GLN A 1 191 ? 16.629 5.453 -3.999 1.00 94.62 191 GLN A O 1
ATOM 1510 N N . HIS A 1 192 ? 18.428 4.948 -5.250 1.00 91.38 192 HIS A N 1
ATOM 1511 C CA . HIS A 1 192 ? 18.453 6.226 -5.945 1.00 91.38 192 HIS A CA 1
ATOM 1512 C C . HIS A 1 192 ? 17.377 6.256 -7.028 1.00 91.38 192 HIS A C 1
ATOM 1514 O O . HIS A 1 192 ? 17.262 5.333 -7.833 1.00 91.38 192 HIS A O 1
ATOM 1520 N N . GLY A 1 193 ? 16.615 7.340 -7.055 1.00 87.81 193 GLY A N 1
ATOM 1521 C CA . GLY A 1 193 ? 15.616 7.622 -8.070 1.00 87.81 193 GLY A CA 1
ATOM 1522 C C . GLY A 1 193 ? 15.645 9.077 -8.484 1.00 87.81 193 GLY A C 1
ATOM 1523 O O . GLY A 1 193 ? 16.506 9.859 -8.064 1.00 87.81 193 GLY A O 1
ATOM 1524 N N . ARG A 1 194 ? 14.689 9.438 -9.336 1.00 83.94 194 ARG A N 1
ATOM 1525 C CA . ARG A 1 194 ? 14.541 10.802 -9.826 1.00 83.94 194 ARG A CA 1
ATOM 1526 C C . ARG A 1 194 ? 13.079 11.208 -9.864 1.00 83.94 194 ARG A C 1
ATOM 1528 O O . ARG A 1 194 ? 12.193 10.384 -10.040 1.00 83.94 194 ARG A O 1
ATOM 1535 N N . VAL A 1 195 ? 12.829 12.501 -9.753 1.00 81.56 195 VAL A N 1
ATOM 1536 C CA . VAL A 1 195 ? 11.522 13.096 -10.043 1.00 81.56 195 VAL A CA 1
ATOM 1537 C C . VAL A 1 195 ? 11.706 14.236 -11.031 1.00 81.56 195 VAL A C 1
ATOM 1539 O O . VAL A 1 195 ? 12.773 14.846 -11.090 1.00 81.56 195 VAL A O 1
ATOM 1542 N N . SER A 1 196 ? 10.676 14.512 -11.822 1.00 77.62 196 SER A N 1
ATOM 1543 C CA . SER A 1 196 ? 10.647 15.637 -12.754 1.00 77.62 196 SER A CA 1
ATOM 1544 C C . SER A 1 196 ? 9.547 16.601 -12.315 1.00 77.62 196 SER A C 1
ATOM 1546 O O . SER A 1 196 ? 8.385 16.422 -12.678 1.00 77.62 196 SER A O 1
ATOM 1548 N N . PRO A 1 197 ? 9.857 17.581 -11.447 1.00 69.38 197 PRO A N 1
ATOM 1549 C CA . PRO A 1 197 ? 8.845 18.494 -10.927 1.00 69.38 197 PRO A CA 1
ATOM 1550 C C . PRO A 1 197 ? 8.470 19.595 -11.920 1.00 69.38 197 PRO A C 1
ATOM 1552 O O . PRO A 1 197 ? 7.577 20.377 -11.614 1.00 69.38 197 PRO A O 1
ATOM 1555 N N . ARG A 1 198 ? 9.214 19.726 -13.029 1.00 70.88 198 ARG A N 1
ATOM 1556 C CA . ARG A 1 198 ? 8.992 20.673 -14.127 1.00 70.88 198 ARG A CA 1
ATOM 1557 C C . ARG A 1 198 ? 9.619 20.116 -15.403 1.00 70.88 198 ARG A C 1
ATOM 1559 O O . ARG A 1 198 ? 10.598 19.379 -15.338 1.00 70.88 198 ARG A O 1
ATOM 1566 N N . PHE A 1 199 ? 9.112 20.555 -16.555 1.00 67.44 199 PHE A N 1
ATOM 1567 C CA . PHE A 1 199 ? 9.673 20.234 -17.872 1.00 67.44 199 PHE A CA 1
ATOM 1568 C C . PHE A 1 199 ? 11.207 20.369 -17.904 1.00 67.44 199 PHE A C 1
ATOM 1570 O O . PHE A 1 199 ? 11.740 21.402 -17.498 1.00 67.44 199 PHE A O 1
ATOM 1577 N N . ALA A 1 200 ? 11.888 19.336 -18.411 1.00 69.75 200 ALA A N 1
ATOM 1578 C CA . ALA A 1 200 ? 13.346 19.250 -18.559 1.00 69.75 200 ALA A CA 1
ATOM 1579 C C . ALA A 1 200 ? 14.178 19.385 -17.262 1.00 69.75 200 ALA A C 1
ATOM 1581 O O . ALA A 1 200 ? 15.406 19.415 -17.328 1.00 69.75 200 ALA A O 1
ATOM 1582 N N . ILE A 1 201 ? 13.545 19.419 -16.085 1.00 75.56 201 ILE A N 1
ATOM 1583 C CA . ILE A 1 201 ? 14.230 19.414 -14.790 1.00 75.56 201 ILE A CA 1
ATOM 1584 C C . ILE A 1 201 ? 14.067 18.035 -14.182 1.00 75.56 201 ILE A C 1
ATOM 1586 O O . ILE A 1 201 ? 12.957 17.539 -14.049 1.00 75.56 201 ILE A O 1
ATOM 1590 N N . SER A 1 202 ? 15.175 17.431 -13.764 1.00 81.62 202 SER A N 1
ATOM 1591 C CA . SER A 1 202 ? 15.127 16.160 -13.061 1.00 81.62 202 SER A CA 1
ATOM 1592 C C . SER A 1 202 ? 16.004 16.186 -11.818 1.00 81.62 202 SER A C 1
ATOM 1594 O O . SER A 1 202 ? 17.224 16.341 -11.896 1.00 81.62 202 SER A O 1
ATOM 1596 N N . GLU A 1 203 ? 15.354 16.010 -10.675 1.00 83.69 203 GLU A N 1
ATOM 1597 C CA . GLU A 1 203 ? 15.929 16.084 -9.338 1.00 83.69 203 GLU A CA 1
ATOM 1598 C C . GLU A 1 203 ? 16.109 14.680 -8.758 1.00 83.69 203 GLU A C 1
ATOM 1600 O O . GLU A 1 203 ? 15.347 13.767 -9.077 1.00 83.69 203 GLU A O 1
ATOM 1605 N N . SER A 1 204 ? 17.125 14.504 -7.913 1.00 87.88 204 SER A N 1
ATOM 1606 C CA . SER A 1 204 ? 17.329 13.257 -7.172 1.00 87.88 204 SER A CA 1
ATOM 1607 C C . SER A 1 204 ? 16.232 13.089 -6.124 1.00 87.88 204 SER A C 1
ATOM 1609 O O . SER A 1 204 ? 15.895 14.042 -5.419 1.00 87.88 204 SER A O 1
ATOM 1611 N N . ALA A 1 205 ? 15.688 11.882 -6.015 1.00 86.31 205 ALA A N 1
ATOM 1612 C CA . ALA A 1 205 ? 14.727 11.531 -4.981 1.00 86.31 205 ALA A CA 1
ATOM 1613 C C . ALA A 1 205 ? 14.864 10.046 -4.611 1.00 86.31 205 ALA A C 1
ATOM 1615 O O . ALA A 1 205 ? 15.017 9.209 -5.503 1.00 86.31 205 ALA A O 1
ATOM 1616 N N . PRO A 1 206 ? 14.828 9.683 -3.320 1.00 91.31 206 PRO A N 1
ATOM 1617 C CA . PRO A 1 206 ? 14.955 8.291 -2.920 1.00 91.31 206 PRO A CA 1
ATOM 1618 C C . PRO A 1 206 ? 13.694 7.483 -3.245 1.00 91.31 206 PRO A C 1
ATOM 1620 O O . PRO A 1 206 ? 12.564 7.966 -3.138 1.00 91.31 206 PRO A O 1
ATOM 1623 N N . 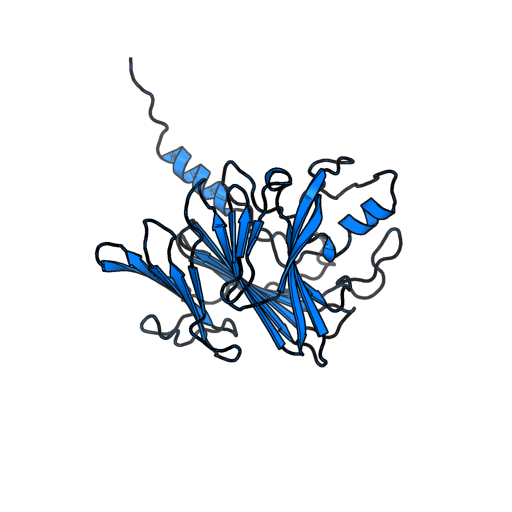ILE A 1 207 ? 13.902 6.213 -3.582 1.00 92.81 207 ILE A N 1
ATOM 1624 C CA . ILE A 1 207 ? 12.848 5.222 -3.801 1.00 92.81 207 ILE A CA 1
ATOM 1625 C C . ILE A 1 207 ? 12.945 4.193 -2.688 1.00 92.81 207 ILE A C 1
ATOM 1627 O O . ILE A 1 207 ? 14.001 3.601 -2.471 1.00 92.81 207 ILE A O 1
ATOM 1631 N N . VAL A 1 208 ? 11.841 3.950 -1.998 1.00 95.50 208 VAL A N 1
ATOM 1632 C CA . VAL A 1 208 ? 11.715 2.791 -1.116 1.00 95.50 208 VAL A CA 1
ATOM 1633 C C . VAL A 1 208 ? 11.368 1.588 -1.971 1.00 95.50 208 VAL A C 1
ATOM 1635 O O . VAL A 1 208 ? 10.394 1.650 -2.716 1.00 95.50 208 VAL A O 1
ATOM 1638 N N . VAL A 1 209 ? 12.134 0.509 -1.846 1.00 97.00 209 VAL A N 1
ATOM 1639 C CA . VAL A 1 209 ? 11.870 -0.769 -2.511 1.00 97.00 209 VAL A CA 1
ATOM 1640 C C . VAL A 1 209 ? 11.664 -1.842 -1.456 1.00 97.00 209 VAL A C 1
ATOM 1642 O O . VAL A 1 209 ? 12.507 -2.020 -0.576 1.00 97.00 209 VAL A O 1
ATOM 1645 N N . VAL A 1 210 ? 10.534 -2.534 -1.547 1.00 97.56 210 VAL A N 1
ATOM 1646 C CA . VAL A 1 210 ? 10.173 -3.664 -0.697 1.00 97.56 210 VAL A CA 1
ATOM 1647 C C . VAL A 1 210 ? 10.084 -4.902 -1.573 1.00 97.56 210 VAL A C 1
ATOM 1649 O O . VAL A 1 210 ? 9.305 -4.912 -2.524 1.00 97.56 210 VAL A O 1
ATOM 1652 N N . THR A 1 211 ? 10.878 -5.923 -1.266 1.00 97.38 211 THR A N 1
ATOM 1653 C CA . THR A 1 211 ? 11.040 -7.093 -2.137 1.00 97.38 211 THR A CA 1
ATOM 1654 C C . THR A 1 211 ? 10.512 -8.361 -1.472 1.00 97.38 211 THR A C 1
ATOM 1656 O O . THR A 1 211 ? 10.846 -8.652 -0.318 1.00 97.38 211 THR A O 1
ATOM 1659 N N . GLU A 1 212 ? 9.743 -9.133 -2.239 1.00 96.31 212 GLU A N 1
ATOM 1660 C CA . GLU A 1 212 ? 9.498 -10.561 -2.017 1.00 96.31 212 GLU A CA 1
ATOM 1661 C C . GLU A 1 212 ? 10.008 -11.359 -3.218 1.00 96.31 212 GLU A C 1
ATOM 1663 O O . GLU A 1 212 ? 9.750 -10.998 -4.364 1.00 96.31 212 GLU A O 1
ATOM 1668 N N . ASP A 1 213 ? 10.744 -12.436 -2.951 1.00 95.94 213 ASP A N 1
ATOM 1669 C CA . ASP A 1 213 ? 11.366 -13.287 -3.966 1.00 95.94 213 ASP A CA 1
ATOM 1670 C C . ASP A 1 213 ? 10.680 -14.663 -3.996 1.00 95.94 213 ASP A C 1
ATOM 1672 O O . ASP A 1 213 ? 10.215 -15.149 -2.964 1.00 95.94 213 ASP A O 1
ATOM 1676 N N . GLU A 1 214 ? 10.670 -15.299 -5.169 1.00 95.12 214 GLU A N 1
ATOM 1677 C CA . GLU A 1 214 ? 10.296 -16.708 -5.375 1.00 95.12 214 GLU A CA 1
ATOM 1678 C C . GLU A 1 214 ? 8.913 -17.108 -4.820 1.00 95.12 214 GLU A C 1
ATOM 1680 O O . GLU A 1 214 ? 8.739 -18.198 -4.276 1.00 95.12 214 GLU A O 1
ATOM 1685 N N . THR A 1 215 ? 7.892 -16.261 -5.000 1.00 96.25 215 THR A N 1
ATOM 1686 C CA . THR A 1 215 ? 6.514 -16.558 -4.555 1.00 96.25 215 THR A CA 1
ATOM 1687 C C . THR A 1 215 ? 5.480 -16.390 -5.667 1.00 96.25 215 THR A C 1
ATOM 1689 O O . THR A 1 215 ? 5.618 -15.536 -6.540 1.00 96.25 215 THR A O 1
ATOM 1692 N N . CYS A 1 216 ? 4.428 -17.215 -5.643 1.00 96.94 216 CYS A N 1
ATOM 1693 C CA . CYS A 1 216 ? 3.264 -17.066 -6.523 1.00 96.94 216 CYS A CA 1
ATOM 1694 C C . CYS A 1 216 ? 2.204 -16.121 -5.935 1.00 96.94 216 CYS A C 1
ATOM 1696 O O . CYS A 1 216 ? 1.393 -15.594 -6.684 1.00 96.94 216 CYS A O 1
ATOM 1698 N N . ASP A 1 217 ? 2.184 -15.922 -4.613 1.00 95.12 217 ASP A N 1
ATOM 1699 C CA . ASP A 1 217 ? 1.195 -15.102 -3.897 1.00 95.12 217 ASP A CA 1
ATOM 1700 C C . ASP A 1 217 ? 1.945 -14.176 -2.939 1.00 95.12 217 ASP A C 1
ATOM 1702 O O . ASP A 1 217 ? 2.339 -14.584 -1.843 1.00 95.12 217 ASP A O 1
ATOM 1706 N N . ALA A 1 218 ? 2.207 -12.951 -3.394 1.00 95.50 218 ALA A N 1
ATOM 1707 C CA . ALA A 1 218 ? 2.837 -11.918 -2.583 1.00 95.50 218 ALA A CA 1
ATOM 1708 C C . ALA A 1 218 ? 1.793 -10.953 -2.044 1.00 95.50 218 ALA A C 1
ATOM 1710 O O . ALA A 1 218 ? 0.826 -10.589 -2.724 1.00 95.50 218 ALA A O 1
ATOM 1711 N N . ARG A 1 219 ? 2.020 -10.490 -0.816 1.00 95.50 219 ARG A N 1
ATOM 1712 C CA . ARG A 1 219 ? 1.113 -9.565 -0.147 1.00 95.50 219 ARG A CA 1
ATOM 1713 C C . ARG A 1 219 ? 1.876 -8.532 0.661 1.00 95.50 219 ARG A C 1
ATOM 1715 O O . ARG A 1 219 ? 2.494 -8.852 1.671 1.00 95.50 219 ARG A O 1
ATOM 1722 N N . PHE A 1 220 ? 1.711 -7.274 0.284 1.00 96.06 220 PHE A N 1
ATOM 1723 C CA . PHE A 1 220 ? 2.273 -6.135 0.991 1.00 96.06 220 PHE A CA 1
ATOM 1724 C C . PHE A 1 220 ? 1.151 -5.348 1.657 1.00 96.06 220 PHE A C 1
ATOM 1726 O O . PHE A 1 220 ? 0.231 -4.879 0.991 1.00 96.06 220 PHE A O 1
ATOM 1733 N N . ILE A 1 221 ? 1.235 -5.166 2.974 1.00 97.06 221 ILE A N 1
ATOM 1734 C CA . ILE A 1 221 ? 0.384 -4.219 3.701 1.00 97.06 221 ILE A CA 1
ATOM 1735 C C . ILE A 1 221 ? 1.276 -3.085 4.179 1.00 97.06 221 ILE A C 1
ATOM 1737 O O . ILE A 1 221 ? 2.198 -3.310 4.962 1.00 97.06 221 ILE A O 1
ATOM 1741 N N . THR A 1 222 ? 0.984 -1.875 3.720 1.00 97.50 222 THR A N 1
ATOM 1742 C CA . THR A 1 222 ? 1.751 -0.669 4.020 1.00 97.50 222 THR A CA 1
ATOM 1743 C C . THR A 1 222 ? 0.868 0.354 4.721 1.00 97.50 222 THR A C 1
ATOM 1745 O O . THR A 1 222 ? -0.164 0.768 4.197 1.00 97.50 222 THR A O 1
ATOM 1748 N N . LEU A 1 223 ? 1.302 0.811 5.891 1.00 96.44 223 LEU A N 1
ATOM 1749 C CA . LEU A 1 223 ? 0.812 2.031 6.518 1.00 96.44 223 LEU A CA 1
ATOM 1750 C C . LEU A 1 223 ? 1.658 3.198 6.014 1.00 96.44 223 LEU A C 1
ATOM 1752 O O . LEU A 1 223 ? 2.841 3.276 6.335 1.00 96.44 223 LEU A O 1
ATOM 1756 N N . ALA A 1 224 ? 1.049 4.120 5.274 1.00 94.38 224 ALA A N 1
ATOM 1757 C CA . ALA A 1 224 ? 1.665 5.387 4.905 1.00 94.38 224 ALA A CA 1
ATOM 1758 C C . ALA A 1 224 ? 1.045 6.500 5.749 1.00 94.38 224 ALA A C 1
ATOM 1760 O O . ALA A 1 224 ? -0.151 6.777 5.651 1.00 94.38 224 ALA A O 1
ATOM 1761 N N . ALA A 1 225 ? 1.842 7.129 6.606 1.00 89.12 225 ALA A N 1
ATOM 1762 C CA . ALA A 1 225 ? 1.324 8.065 7.592 1.00 89.12 225 ALA A CA 1
ATOM 1763 C C . ALA A 1 225 ? 2.202 9.319 7.705 1.00 89.12 225 ALA A C 1
ATOM 1765 O O . ALA A 1 225 ? 3.402 9.191 7.971 1.00 89.12 225 ALA A O 1
ATOM 1766 N N . PRO A 1 226 ? 1.620 10.528 7.579 1.00 87.88 226 PRO A N 1
ATOM 1767 C CA . PRO A 1 226 ? 2.309 11.769 7.894 1.00 87.88 226 PRO A CA 1
ATOM 1768 C C . PRO A 1 226 ? 2.913 11.718 9.299 1.00 87.88 226 PRO A C 1
ATOM 1770 O O . PRO A 1 226 ? 2.285 11.232 10.244 1.00 87.88 226 PRO A O 1
ATOM 1773 N N . LEU A 1 227 ? 4.143 12.193 9.459 1.00 84.94 227 LEU A N 1
ATOM 1774 C CA . LEU A 1 227 ? 4.865 12.128 10.726 1.00 84.94 227 LEU A CA 1
ATOM 1775 C C . LEU A 1 227 ? 5.519 13.471 11.042 1.00 84.94 227 LEU A C 1
ATOM 1777 O O . LEU A 1 227 ? 6.357 13.956 10.287 1.00 84.94 227 LEU A O 1
ATOM 1781 N N . ALA A 1 228 ? 5.141 14.060 12.176 1.00 83.94 228 ALA A N 1
ATOM 1782 C CA . ALA A 1 228 ? 5.779 15.271 12.673 1.00 83.94 228 ALA A CA 1
ATOM 1783 C C . ALA A 1 228 ? 7.246 15.006 13.047 1.00 83.94 228 ALA A C 1
ATOM 1785 O O . ALA A 1 228 ? 7.604 13.903 13.464 1.00 83.94 228 ALA A O 1
ATOM 1786 N N . ALA A 1 229 ? 8.090 16.032 12.934 1.00 80.44 229 ALA A N 1
ATOM 1787 C CA . ALA A 1 229 ? 9.485 15.940 13.349 1.00 80.44 229 ALA A CA 1
ATOM 1788 C C . ALA A 1 229 ? 9.595 15.490 14.819 1.00 80.44 229 ALA A C 1
ATOM 1790 O O . ALA A 1 229 ? 8.893 16.008 15.687 1.00 80.44 229 ALA A O 1
ATOM 1791 N N . GLY A 1 230 ? 10.457 14.505 15.084 1.00 81.81 230 GLY A N 1
ATOM 1792 C CA . GLY A 1 230 ? 10.683 13.952 16.424 1.00 81.81 230 GLY A CA 1
ATOM 1793 C C . GLY A 1 230 ? 9.585 13.023 16.958 1.00 81.81 230 GLY A C 1
ATOM 1794 O O . GLY A 1 230 ? 9.754 12.462 18.038 1.00 81.81 230 GLY A O 1
ATOM 1795 N N . ALA A 1 231 ? 8.477 12.820 16.236 1.00 86.69 231 ALA A N 1
ATOM 1796 C CA . ALA A 1 231 ? 7.461 11.854 16.644 1.00 86.69 231 ALA A CA 1
ATOM 1797 C C . ALA A 1 231 ? 7.957 10.407 16.432 1.00 86.69 231 ALA A C 1
ATOM 1799 O O . ALA A 1 231 ? 8.638 10.134 15.438 1.00 86.69 231 ALA A O 1
ATOM 1800 N N . PRO A 1 232 ? 7.612 9.462 17.328 1.00 89.75 232 PRO A N 1
ATOM 1801 C CA . PRO A 1 232 ? 7.987 8.063 17.161 1.00 89.75 232 PRO A CA 1
ATOM 1802 C C . PRO A 1 232 ? 7.296 7.446 15.940 1.00 89.75 232 PRO A C 1
ATOM 1804 O O . PRO A 1 232 ? 6.181 7.830 15.575 1.00 89.75 232 PRO A O 1
ATOM 1807 N N . LEU A 1 233 ? 7.941 6.445 15.333 1.00 90.94 233 LEU A N 1
ATOM 1808 C CA . LEU A 1 233 ? 7.317 5.657 14.274 1.00 90.94 233 LEU A CA 1
ATOM 1809 C C . LEU A 1 233 ? 6.060 4.950 14.803 1.00 90.94 233 LEU A C 1
ATOM 1811 O O . LEU A 1 233 ? 6.071 4.425 15.922 1.00 90.94 233 LEU A O 1
ATOM 1815 N N . PRO A 1 234 ? 4.983 4.897 14.004 1.00 93.00 234 PRO A N 1
ATOM 1816 C CA . PRO A 1 234 ? 3.814 4.123 14.361 1.00 93.00 234 PRO A CA 1
ATOM 1817 C C . PRO A 1 234 ? 4.153 2.641 14.315 1.00 93.00 234 PRO A C 1
ATOM 1819 O O . PRO A 1 234 ? 5.079 2.209 13.626 1.00 93.00 234 PRO A O 1
ATOM 1822 N N . ARG A 1 235 ? 3.354 1.851 15.016 1.00 93.19 235 ARG A N 1
ATOM 1823 C CA . ARG A 1 235 ? 3.447 0.396 14.955 1.00 93.19 235 ARG A CA 1
ATOM 1824 C C . ARG A 1 235 ? 2.247 -0.131 14.206 1.00 93.19 235 ARG A C 1
ATOM 1826 O O . ARG A 1 235 ? 1.143 0.365 14.397 1.00 93.19 235 ARG A O 1
ATOM 1833 N N . MET A 1 236 ? 2.478 -1.138 13.376 1.00 95.56 236 MET A N 1
ATOM 1834 C CA . MET A 1 236 ? 1.420 -1.870 12.702 1.00 95.56 236 MET A CA 1
ATOM 1835 C C . MET A 1 236 ? 1.605 -3.361 12.956 1.00 95.56 236 MET A C 1
ATOM 1837 O O . MET A 1 236 ? 2.717 -3.878 12.861 1.00 95.56 236 MET A O 1
ATOM 1841 N N . ARG A 1 237 ? 0.513 -4.052 13.279 1.00 95.56 237 ARG A N 1
ATOM 1842 C CA . ARG A 1 237 ? 0.474 -5.510 13.403 1.00 95.56 237 ARG A CA 1
ATOM 1843 C C . ARG A 1 237 ? -0.662 -6.061 12.568 1.00 95.56 237 ARG A C 1
ATOM 1845 O O . ARG A 1 237 ? -1.801 -5.624 12.706 1.00 95.56 237 ARG A O 1
ATOM 1852 N N . VAL A 1 238 ? -0.363 -7.045 11.734 1.00 95.44 238 VAL A N 1
ATOM 1853 C CA . VAL A 1 238 ? -1.379 -7.793 10.993 1.00 95.44 238 VAL A CA 1
ATOM 1854 C C . VAL A 1 238 ? -1.865 -8.936 11.883 1.00 95.44 238 VAL A C 1
ATOM 1856 O O . VAL A 1 238 ? -1.061 -9.710 12.394 1.00 95.44 238 VAL A O 1
ATOM 1859 N N . ARG A 1 239 ? -3.177 -9.022 12.119 1.00 94.50 239 ARG A N 1
ATOM 1860 C CA . ARG A 1 239 ? -3.796 -10.005 13.029 1.00 94.50 239 ARG A CA 1
ATOM 1861 C C . ARG A 1 239 ? -4.337 -11.245 12.319 1.00 94.50 239 ARG A C 1
ATOM 1863 O O . ARG A 1 239 ? -4.685 -12.221 12.975 1.00 94.50 239 ARG A O 1
ATOM 1870 N N . THR A 1 240 ? -4.436 -11.199 10.998 1.00 91.00 240 THR A N 1
ATOM 1871 C CA . THR A 1 240 ? -5.016 -12.250 10.152 1.00 91.00 240 THR A CA 1
ATOM 1872 C C . THR A 1 240 ? -3.994 -12.765 9.148 1.00 91.00 240 THR A C 1
ATOM 1874 O O . THR A 1 240 ? -3.201 -11.985 8.626 1.00 91.00 240 THR A O 1
ATOM 1877 N N . GLY A 1 241 ? -4.049 -14.057 8.821 1.00 82.00 241 GLY A N 1
ATOM 1878 C CA . GLY A 1 241 ? -3.187 -14.654 7.797 1.00 82.00 241 GLY A CA 1
ATOM 1879 C C . GLY A 1 241 ? -3.465 -14.149 6.372 1.00 82.00 241 GLY A C 1
ATOM 1880 O O . GLY A 1 241 ? -4.470 -13.485 6.111 1.00 82.00 241 GLY A O 1
ATOM 1881 N N . GLY A 1 242 ? -2.574 -14.499 5.437 1.00 75.75 242 GLY A N 1
ATOM 1882 C CA . GLY A 1 242 ? -2.625 -14.089 4.023 1.00 75.75 242 GLY A CA 1
ATOM 1883 C C . GLY A 1 242 ? -3.909 -14.468 3.279 1.00 75.75 242 GLY A C 1
ATOM 1884 O O . GLY A 1 242 ? -4.412 -13.680 2.489 1.00 75.75 242 GLY A O 1
ATOM 1885 N N . GLN A 1 243 ? -4.470 -15.641 3.583 1.00 81.62 243 GLN A N 1
ATOM 1886 C CA . GLN A 1 243 ? -5.656 -16.186 2.906 1.00 81.62 243 GLN A CA 1
ATOM 1887 C C . GLN A 1 243 ? -6.975 -15.888 3.628 1.00 81.62 243 GLN A C 1
ATOM 1889 O O . GLN A 1 243 ? -8.023 -16.412 3.253 1.00 81.62 243 GLN A O 1
ATOM 1894 N N . ALA A 1 244 ? -6.946 -15.084 4.693 1.00 87.38 244 ALA A N 1
ATOM 1895 C CA . ALA A 1 244 ? -8.163 -14.768 5.419 1.00 87.38 244 ALA A CA 1
ATOM 1896 C C . ALA A 1 244 ? -9.134 -13.973 4.516 1.00 87.38 244 ALA A C 1
ATOM 1898 O O . ALA A 1 244 ? -8.708 -13.070 3.788 1.00 87.38 244 ALA A O 1
ATOM 1899 N N . PRO A 1 245 ? -10.451 -14.254 4.576 1.00 90.69 245 PRO A N 1
ATOM 1900 C CA . PRO A 1 245 ? -11.452 -13.498 3.816 1.00 90.69 245 PRO A CA 1
ATOM 1901 C C . PRO A 1 245 ? -11.572 -12.048 4.302 1.00 90.69 245 PRO A C 1
ATOM 1903 O O . PRO A 1 245 ? -12.086 -11.185 3.589 1.00 90.69 245 PRO A O 1
ATOM 1906 N N . VAL A 1 246 ? -11.089 -11.788 5.518 1.00 95.00 246 VAL A N 1
ATOM 1907 C CA . VAL A 1 246 ? -11.007 -10.475 6.140 1.00 95.00 246 VAL A CA 1
ATOM 1908 C C . VAL A 1 246 ? -9.588 -10.254 6.607 1.00 95.00 246 VAL A C 1
ATOM 1910 O O . VAL A 1 246 ? -8.995 -11.100 7.273 1.00 95.00 246 VAL A O 1
ATOM 1913 N N . THR A 1 247 ? -9.080 -9.077 6.295 1.00 96.44 247 THR A N 1
ATOM 1914 C CA . THR A 1 247 ? -7.835 -8.573 6.842 1.00 96.44 247 THR A CA 1
ATOM 1915 C C . THR A 1 247 ? -8.135 -7.748 8.062 1.00 96.44 247 THR A C 1
ATOM 1917 O O . THR A 1 247 ? -8.993 -6.876 7.988 1.00 96.44 247 THR A O 1
ATOM 1920 N N . VAL A 1 248 ? -7.417 -7.986 9.154 1.00 97.38 248 VAL A N 1
ATOM 1921 C CA . VAL A 1 248 ? -7.456 -7.127 10.337 1.00 97.38 248 VAL A CA 1
ATOM 1922 C C . VAL A 1 248 ? -6.042 -6.684 10.659 1.00 97.38 248 VAL A C 1
ATOM 1924 O O . VAL A 1 248 ? -5.148 -7.515 10.828 1.00 97.38 248 VAL A O 1
ATOM 1927 N N . ILE A 1 249 ? -5.848 -5.378 10.780 1.00 97.25 249 ILE A N 1
ATOM 1928 C CA . ILE A 1 249 ? -4.612 -4.785 11.272 1.00 97.25 249 ILE A CA 1
ATOM 1929 C C . ILE A 1 249 ? -4.886 -3.934 12.499 1.00 97.25 249 ILE A C 1
ATOM 1931 O O . ILE A 1 249 ? -5.989 -3.441 12.728 1.00 97.25 249 ILE A O 1
ATOM 1935 N N . GLU A 1 250 ? -3.838 -3.753 13.274 1.00 96.88 250 GLU A N 1
ATOM 1936 C CA . GLU A 1 250 ? -3.809 -2.902 14.440 1.00 96.88 250 GLU A CA 1
ATOM 1937 C C . GLU A 1 250 ? -2.711 -1.865 14.269 1.00 96.88 250 GLU A C 1
ATOM 1939 O O . GLU A 1 250 ? -1.592 -2.213 13.889 1.00 96.88 250 GLU A O 1
ATOM 1944 N N . ILE A 1 251 ? -3.041 -0.604 14.532 1.00 95.38 251 ILE A N 1
ATOM 1945 C CA . ILE A 1 251 ? -2.146 0.535 14.386 1.00 95.38 251 ILE A CA 1
ATOM 1946 C C . ILE A 1 251 ? -2.075 1.286 15.714 1.00 95.38 251 ILE A C 1
ATOM 1948 O O . ILE A 1 251 ? -3.097 1.663 16.287 1.00 95.38 251 ILE A O 1
ATOM 1952 N N . GLU A 1 252 ? -0.856 1.548 16.173 1.00 92.00 252 GLU A N 1
ATOM 1953 C CA . GLU A 1 252 ? -0.567 2.353 17.362 1.00 92.00 252 GLU A CA 1
ATOM 1954 C C . GLU A 1 252 ? 0.316 3.552 17.001 1.00 92.00 252 GLU A C 1
ATOM 1956 O O . GLU A 1 252 ? 1.083 3.521 16.034 1.00 92.00 252 GLU A O 1
ATOM 1961 N N . GLY A 1 253 ? 0.243 4.613 17.810 1.00 83.00 253 GLY A 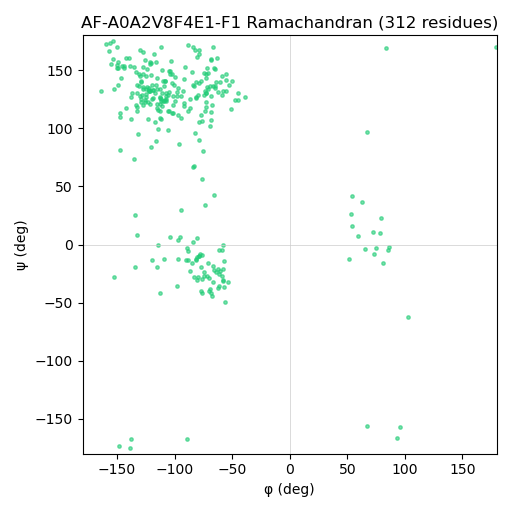N 1
ATOM 1962 C CA . GLY A 1 253 ? 1.065 5.812 17.620 1.00 83.00 253 GLY A CA 1
ATOM 1963 C C . GLY A 1 253 ? 0.543 6.756 16.531 1.00 83.00 253 GLY A C 1
ATOM 1964 O O . GLY A 1 253 ? 1.316 7.542 15.982 1.00 83.00 253 GLY A O 1
ATOM 1965 N N . ARG A 1 254 ? -0.759 6.690 16.208 1.00 74.44 254 ARG A N 1
ATOM 1966 C CA . ARG A 1 254 ? -1.455 7.594 15.272 1.00 74.44 254 ARG A CA 1
ATOM 1967 C C . ARG A 1 254 ? -2.692 8.247 15.902 1.00 74.44 254 ARG A C 1
ATOM 1969 O O . ARG A 1 254 ? -3.207 7.793 16.921 1.00 74.44 254 ARG A O 1
ATOM 1976 N N . GLY A 1 255 ? -3.124 9.374 15.330 1.00 56.50 255 GLY A N 1
ATOM 1977 C CA . GLY A 1 255 ? -4.199 10.212 15.877 1.00 56.50 255 GLY A CA 1
ATOM 1978 C C . GLY A 1 255 ? -3.827 10.897 17.200 1.00 56.50 255 GLY A C 1
ATOM 1979 O O . GLY A 1 255 ? -2.649 11.080 17.505 1.00 56.50 255 GLY A O 1
ATOM 1980 N N . ARG A 1 256 ? -4.828 11.267 18.013 1.00 57.25 256 ARG A N 1
ATOM 1981 C CA . ARG A 1 256 ? -4.684 11.791 19.396 1.00 57.25 256 ARG A CA 1
ATOM 1982 C C . ARG A 1 256 ? -4.123 10.740 20.386 1.00 57.25 256 ARG A C 1
ATOM 1984 O O . ARG A 1 256 ? -4.614 10.623 21.500 1.00 57.25 256 ARG A O 1
ATOM 1991 N N . GLN A 1 257 ? -3.117 9.971 19.967 1.00 65.06 257 GLN A N 1
ATOM 1992 C CA . GLN A 1 257 ? -2.527 8.832 20.678 1.00 65.06 257 GLN A CA 1
ATOM 1993 C C . GLN A 1 257 ? -3.493 7.664 20.928 1.00 65.06 257 GLN A C 1
ATOM 1995 O O . GLN A 1 257 ? -3.433 7.007 21.962 1.00 65.06 257 GLN A O 1
ATOM 2000 N N . GLY A 1 258 ? -4.383 7.403 19.969 1.00 75.06 258 GLY A N 1
ATOM 2001 C CA . GLY A 1 258 ? -5.288 6.256 20.016 1.00 75.06 258 GLY A CA 1
ATOM 2002 C C . GLY A 1 258 ? -4.692 4.992 19.393 1.00 75.06 258 GLY A C 1
ATOM 2003 O O . GLY A 1 258 ? -3.640 5.021 18.746 1.00 75.06 258 GLY A O 1
ATOM 2004 N N . ARG A 1 259 ? -5.406 3.882 19.574 1.00 92.50 259 ARG A N 1
ATOM 2005 C CA . ARG A 1 259 ? -5.179 2.598 18.902 1.00 92.50 259 ARG A CA 1
ATOM 2006 C C . ARG A 1 259 ? -6.293 2.379 17.889 1.00 92.50 259 ARG A C 1
ATOM 2008 O O . ARG A 1 259 ? -7.463 2.432 18.262 1.00 92.50 259 ARG A O 1
ATOM 2015 N N . ASP A 1 260 ? -5.934 2.089 16.646 1.00 95.50 260 ASP A N 1
ATOM 2016 C CA . ASP A 1 260 ? -6.894 1.780 15.590 1.00 95.50 260 ASP A CA 1
ATOM 2017 C C . ASP A 1 260 ? -6.850 0.292 15.261 1.00 95.50 260 ASP A C 1
ATOM 2019 O O . ASP A 1 260 ? -5.788 -0.267 14.993 1.00 95.50 260 ASP A O 1
ATOM 2023 N N . VAL A 1 261 ? -8.015 -0.347 15.231 1.00 97.00 261 VAL A N 1
ATOM 2024 C CA . VAL A 1 261 ? -8.202 -1.665 14.628 1.00 97.00 261 VAL A CA 1
ATOM 2025 C C . VAL A 1 261 ? -8.934 -1.462 13.312 1.00 97.00 261 VAL A C 1
ATOM 2027 O O . VAL A 1 261 ? -10.081 -1.018 13.296 1.00 97.00 261 VAL A O 1
ATOM 2030 N N . VAL A 1 262 ? -8.263 -1.771 12.207 1.00 96.94 262 VAL A N 1
ATOM 2031 C CA . VAL A 1 262 ? -8.772 -1.584 10.847 1.00 96.94 262 VAL A CA 1
ATOM 2032 C C . VAL A 1 262 ? -9.033 -2.954 10.242 1.00 96.94 262 VAL A C 1
ATOM 2034 O O . VAL A 1 262 ? -8.163 -3.821 10.293 1.00 96.94 262 VAL A O 1
ATOM 2037 N N . ALA A 1 263 ? -10.212 -3.154 9.661 1.00 97.19 263 ALA A N 1
ATOM 2038 C CA . ALA A 1 263 ? -10.552 -4.384 8.964 1.00 97.19 263 ALA A CA 1
ATOM 2039 C C . ALA A 1 263 ? -11.146 -4.119 7.585 1.00 97.19 263 ALA A C 1
ATOM 2041 O O . ALA A 1 263 ? -11.877 -3.146 7.408 1.00 97.19 263 ALA A O 1
ATOM 2042 N N . TRP A 1 264 ? -10.879 -5.004 6.628 1.00 96.00 264 TRP A N 1
ATOM 2043 C CA . TRP A 1 264 ? -11.519 -4.995 5.312 1.00 96.00 264 TRP A CA 1
ATOM 2044 C C . TRP A 1 264 ? -11.619 -6.396 4.719 1.00 96.00 264 TRP A C 1
ATOM 2046 O O . TRP A 1 264 ? -10.828 -7.279 5.043 1.00 96.00 264 TRP A O 1
ATOM 2056 N N . THR A 1 265 ? -12.591 -6.606 3.837 1.00 93.38 265 THR A N 1
ATOM 2057 C CA . THR A 1 265 ? -12.750 -7.869 3.115 1.00 93.38 265 THR A CA 1
ATOM 2058 C C . THR A 1 265 ? -11.774 -7.962 1.947 1.00 93.38 265 THR A C 1
ATOM 2060 O O . THR A 1 265 ? -11.554 -7.005 1.201 1.00 93.38 265 THR A O 1
ATOM 2063 N N . THR A 1 266 ? -11.194 -9.144 1.756 1.00 84.06 266 THR A N 1
ATOM 2064 C CA . THR A 1 266 ? -10.172 -9.382 0.729 1.00 84.06 266 THR A CA 1
ATOM 2065 C C . THR A 1 266 ? -10.774 -9.349 -0.678 1.00 84.06 266 THR A C 1
ATOM 2067 O O . THR A 1 266 ? -10.196 -8.738 -1.575 1.00 84.06 266 THR A O 1
ATOM 2070 N N . GLY A 1 267 ? -11.972 -9.920 -0.860 1.00 80.94 267 GLY A N 1
ATOM 2071 C CA . GLY A 1 267 ? -12.714 -9.887 -2.131 1.00 80.94 267 GLY A CA 1
ATOM 2072 C C . GLY A 1 267 ? -13.421 -8.556 -2.414 1.00 80.94 267 GLY A C 1
ATOM 2073 O O . GLY A 1 267 ? -13.934 -8.339 -3.505 1.00 80.94 267 GLY A O 1
ATOM 2074 N N . GLY A 1 268 ? -13.449 -7.639 -1.443 1.00 81.25 268 GLY A N 1
ATOM 2075 C CA . GLY A 1 268 ? -14.183 -6.380 -1.535 1.00 81.25 268 GLY A CA 1
ATOM 2076 C C . GLY A 1 268 ? -15.674 -6.506 -1.235 1.00 81.25 268 GLY A C 1
ATOM 2077 O O . GLY A 1 268 ? -16.288 -5.480 -0.960 1.00 81.25 268 GLY A O 1
ATOM 2078 N N . ASP A 1 269 ? -16.252 -7.711 -1.231 1.00 86.88 269 ASP A N 1
ATOM 2079 C CA . ASP A 1 269 ? -17.654 -7.989 -0.887 1.00 86.88 269 ASP A CA 1
ATOM 2080 C C . ASP A 1 269 ? -18.016 -7.633 0.555 1.00 86.88 269 ASP A C 1
ATOM 2082 O O . ASP A 1 269 ? -17.155 -7.488 1.421 1.00 86.88 269 ASP A O 1
ATOM 2086 N N . ARG A 1 270 ? -19.314 -7.479 0.834 1.00 90.31 270 ARG A N 1
ATOM 2087 C CA . ARG A 1 270 ? -19.787 -7.293 2.210 1.00 90.31 270 ARG A CA 1
ATOM 2088 C C . ARG A 1 270 ? -19.682 -8.617 2.962 1.00 90.31 270 ARG A C 1
ATOM 2090 O O . ARG A 1 270 ? -20.185 -9.633 2.498 1.00 90.31 270 ARG A O 1
ATOM 2097 N N . GLY A 1 271 ? -19.090 -8.584 4.150 1.00 91.31 271 GLY A N 1
ATOM 2098 C CA . GLY A 1 271 ? -18.947 -9.760 5.003 1.00 91.31 271 GLY A CA 1
ATOM 2099 C C . GLY A 1 271 ? -18.787 -9.405 6.482 1.00 91.31 271 GLY A C 1
ATOM 2100 O O . GLY A 1 271 ? -18.697 -8.225 6.835 1.00 91.31 271 GLY A O 1
ATOM 2101 N N . PRO A 1 272 ? -18.790 -10.408 7.374 1.00 93.00 272 PRO A N 1
ATOM 2102 C CA . PRO A 1 272 ? -18.544 -10.193 8.794 1.00 93.00 272 PRO A CA 1
ATOM 2103 C C . PRO A 1 272 ? -17.083 -9.785 9.019 1.00 93.00 272 PRO A C 1
ATOM 2105 O O . PRO A 1 272 ? -16.179 -10.582 8.808 1.00 93.00 272 PRO A O 1
ATOM 2108 N N . LEU A 1 273 ? -16.847 -8.551 9.476 1.00 93.50 273 LEU A N 1
ATOM 2109 C CA . LEU A 1 273 ? -15.490 -8.013 9.670 1.00 93.50 273 LEU A CA 1
ATOM 2110 C C . LEU A 1 273 ? -14.831 -8.446 10.991 1.00 93.50 273 LEU A C 1
ATOM 2112 O O . LEU A 1 273 ? -13.641 -8.222 11.187 1.00 93.50 273 LEU A O 1
ATOM 2116 N N . GLY A 1 274 ? -15.602 -8.999 11.932 1.00 91.81 274 GLY A N 1
ATOM 2117 C CA . GLY A 1 274 ? -15.102 -9.490 13.224 1.00 91.81 274 GLY A CA 1
ATOM 2118 C C . GLY A 1 274 ? -14.705 -8.410 14.240 1.00 91.81 274 GLY A C 1
ATOM 2119 O O . GLY A 1 274 ? -14.460 -8.736 15.396 1.00 91.81 274 GLY A O 1
ATOM 2120 N N . ILE A 1 275 ? -14.673 -7.135 13.841 1.00 92.19 275 ILE A N 1
ATOM 2121 C CA . ILE A 1 275 ? -14.333 -6.002 14.724 1.00 92.19 275 ILE A CA 1
ATOM 2122 C C . ILE A 1 275 ? -15.538 -5.113 15.065 1.00 92.19 275 ILE A C 1
ATOM 2124 O O . ILE A 1 275 ? -15.463 -4.281 15.962 1.00 92.19 275 ILE A O 1
ATOM 2128 N N . VAL A 1 276 ? -16.651 -5.290 14.349 1.00 91.81 276 VAL A N 1
ATOM 2129 C CA . VAL A 1 276 ? -17.912 -4.552 14.503 1.00 91.81 276 VAL A CA 1
ATOM 2130 C C . VAL A 1 276 ? -19.091 -5.488 14.214 1.00 91.81 276 VAL A C 1
ATOM 2132 O O . VAL A 1 276 ? -18.948 -6.447 13.454 1.00 91.81 276 VAL A O 1
ATOM 2135 N N . ALA A 1 277 ? -20.265 -5.218 14.792 1.00 87.75 277 ALA A N 1
ATOM 2136 C CA . ALA A 1 277 ? -21.463 -6.037 14.581 1.00 87.75 277 ALA A CA 1
ATOM 2137 C C . ALA A 1 277 ? -22.055 -5.855 13.169 1.00 87.75 277 ALA A C 1
ATOM 2139 O O . ALA A 1 277 ? -22.216 -4.730 12.710 1.00 87.75 277 ALA A O 1
ATOM 2140 N N . GLY A 1 278 ? -22.434 -6.939 12.488 1.00 87.56 278 GLY A N 1
ATOM 2141 C CA . GLY A 1 278 ? -23.053 -6.892 11.153 1.00 87.56 278 GLY A CA 1
ATOM 2142 C C . GLY A 1 278 ? -22.061 -6.785 9.983 1.00 87.56 278 GLY A C 1
ATOM 2143 O O . GLY A 1 278 ? -20.870 -6.540 10.171 1.00 87.56 278 GLY A O 1
ATOM 2144 N N . ALA A 1 279 ? -22.558 -6.968 8.756 1.00 90.75 279 ALA A N 1
ATOM 2145 C CA . ALA A 1 279 ? -21.730 -7.080 7.552 1.00 90.75 279 ALA A CA 1
ATOM 2146 C C . ALA A 1 279 ? -21.322 -5.725 6.943 1.00 90.75 279 ALA A C 1
ATOM 2148 O O . ALA A 1 279 ? -22.154 -4.829 6.779 1.00 90.75 279 ALA A O 1
ATOM 2149 N N . GLY A 1 280 ? -20.059 -5.616 6.528 1.00 91.56 280 GLY A N 1
ATOM 2150 C CA . GLY A 1 280 ? -19.479 -4.439 5.873 1.00 91.56 280 GLY A CA 1
ATOM 2151 C C . GLY A 1 280 ? -18.305 -4.815 4.966 1.00 91.56 280 GLY A C 1
ATOM 2152 O O . GLY A 1 280 ? -17.917 -5.980 4.904 1.00 91.56 280 GLY A O 1
ATOM 2153 N N . ARG A 1 281 ? -17.755 -3.840 4.237 1.00 93.44 281 ARG A N 1
ATOM 2154 C CA . ARG A 1 281 ? -16.573 -4.038 3.367 1.00 93.44 281 ARG A CA 1
ATOM 2155 C C . ARG A 1 281 ? -15.283 -3.610 4.048 1.00 93.44 281 ARG A C 1
ATOM 2157 O O . ARG A 1 281 ? -14.247 -4.233 3.858 1.00 93.44 281 ARG A O 1
ATOM 2164 N N . ALA A 1 282 ? -15.362 -2.557 4.854 1.00 95.88 282 ALA A N 1
ATOM 2165 C CA . ALA A 1 282 ? -14.285 -2.106 5.716 1.00 95.88 282 ALA A CA 1
ATOM 2166 C C . ALA A 1 282 ? -14.849 -1.432 6.967 1.00 95.88 282 ALA A C 1
ATOM 2168 O O . ALA A 1 282 ? -15.945 -0.867 6.938 1.00 95.88 282 ALA A O 1
ATOM 2169 N N . ALA A 1 283 ? -14.095 -1.484 8.057 1.00 96.06 283 ALA A N 1
ATOM 2170 C CA . ALA A 1 283 ? -14.401 -0.769 9.281 1.00 96.06 283 ALA A CA 1
ATOM 2171 C C . ALA A 1 283 ? -13.121 -0.391 10.021 1.00 96.06 283 ALA A C 1
ATOM 2173 O O . ALA A 1 283 ? -12.074 -1.016 9.859 1.00 96.06 283 ALA A O 1
ATOM 2174 N N . VAL A 1 284 ? -13.236 0.628 10.858 1.00 95.81 284 VAL A N 1
ATOM 2175 C CA . VAL A 1 284 ? -12.192 1.068 11.775 1.00 95.81 284 VAL A CA 1
ATOM 2176 C C . VAL A 1 284 ? -12.828 1.254 13.140 1.00 95.81 284 VAL A C 1
ATOM 2178 O O . VAL A 1 284 ? -13.851 1.929 13.249 1.00 95.81 284 VAL A O 1
ATOM 2181 N N . VAL A 1 285 ? -12.210 0.684 14.169 1.00 95.12 285 VAL A N 1
ATOM 2182 C CA . VAL A 1 285 ? -12.510 0.975 15.571 1.00 95.12 285 VAL A CA 1
ATOM 2183 C 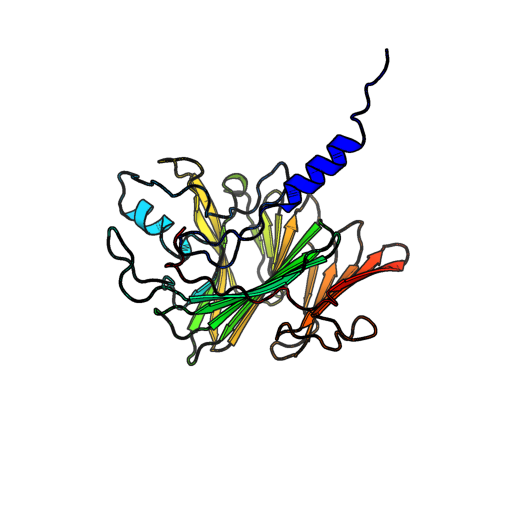C . VAL A 1 285 ? -11.301 1.681 16.160 1.00 95.12 285 VAL A C 1
ATOM 2185 O O . VAL A 1 285 ? -10.226 1.094 16.255 1.00 95.12 285 VAL A O 1
ATOM 2188 N N . ARG A 1 286 ? -11.479 2.941 16.545 1.00 93.12 286 ARG A N 1
ATOM 2189 C CA . ARG A 1 286 ? -10.474 3.745 17.234 1.00 93.12 286 ARG A CA 1
ATOM 2190 C C . ARG A 1 286 ? -10.767 3.765 18.722 1.00 93.12 286 ARG A C 1
ATOM 2192 O O . ARG A 1 286 ? -11.832 4.233 19.111 1.00 93.12 286 ARG A O 1
ATOM 2199 N N . THR A 1 287 ? -9.808 3.356 19.538 1.00 92.25 287 THR A N 1
ATOM 2200 C CA . THR A 1 287 ? -9.834 3.527 20.993 1.00 92.25 287 THR A CA 1
ATOM 2201 C C . THR A 1 287 ? -8.947 4.709 21.372 1.00 92.25 287 THR A C 1
ATOM 2203 O O . THR A 1 287 ? -7.756 4.722 21.062 1.00 92.25 287 THR A O 1
ATOM 2206 N N . LEU A 1 288 ? -9.532 5.724 22.007 1.00 87.38 288 LEU A N 1
ATOM 2207 C CA . LEU A 1 288 ? -8.822 6.895 22.520 1.00 87.38 288 LEU A CA 1
ATOM 2208 C C . LEU A 1 288 ? -8.129 6.578 23.853 1.00 87.38 288 LEU A C 1
ATOM 2210 O O . LEU A 1 288 ? -8.397 5.558 24.484 1.00 87.38 288 LEU A O 1
ATOM 2214 N N . THR A 1 289 ? -7.246 7.470 24.300 1.00 84.19 289 THR A N 1
ATOM 2215 C CA . THR A 1 289 ? -6.495 7.310 25.557 1.00 84.19 289 THR A CA 1
ATOM 2216 C C . THR A 1 289 ? -7.383 7.247 26.800 1.00 84.19 289 THR A C 1
ATOM 2218 O O . THR A 1 289 ? -6.990 6.645 27.793 1.00 84.19 289 THR A O 1
ATOM 2221 N N . ASP A 1 290 ? -8.581 7.833 26.744 1.00 86.62 290 ASP A N 1
ATOM 2222 C CA . ASP A 1 290 ? -9.593 7.777 27.806 1.00 86.62 290 ASP A CA 1
ATOM 2223 C C . ASP A 1 290 ? -10.468 6.507 27.757 1.00 86.62 290 ASP A C 1
ATOM 2225 O O . ASP A 1 290 ? -11.382 6.353 28.564 1.00 86.62 290 ASP A O 1
ATOM 2229 N N . GLY A 1 291 ? -10.199 5.595 26.816 1.00 87.00 291 GLY A N 1
ATOM 2230 C CA . GLY A 1 291 ? -10.956 4.360 26.609 1.00 87.00 291 GLY A CA 1
ATOM 2231 C C . GLY A 1 291 ? -12.190 4.507 25.715 1.00 87.00 291 GLY A C 1
ATOM 2232 O O . GLY A 1 291 ? -12.809 3.499 25.374 1.00 87.00 291 GLY A O 1
ATOM 2233 N N . THR A 1 292 ? -12.542 5.720 25.280 1.00 89.69 292 THR A N 1
ATOM 2234 C CA . THR A 1 292 ? -13.671 5.944 24.370 1.00 89.69 292 THR A CA 1
ATOM 2235 C C . THR A 1 292 ? -13.412 5.289 23.016 1.00 89.69 292 THR A C 1
ATOM 2237 O O . THR A 1 292 ? -12.346 5.466 22.422 1.00 89.69 292 THR A O 1
ATOM 2240 N N . CYS A 1 293 ? -14.416 4.586 22.487 1.00 90.81 293 CYS A N 1
ATOM 2241 C CA . CYS A 1 293 ? -14.353 3.964 21.168 1.00 90.81 293 CYS A CA 1
ATOM 2242 C C . CYS A 1 293 ? -15.168 4.743 20.129 1.00 90.81 293 CYS A C 1
ATOM 2244 O O . CYS A 1 293 ? -16.343 5.043 20.335 1.00 90.81 293 CYS A O 1
ATOM 2246 N N . VAL A 1 294 ? -14.558 5.009 18.975 1.00 91.00 294 VAL A N 1
ATOM 2247 C CA . VAL A 1 294 ? -15.210 5.578 17.789 1.00 91.00 294 VAL A CA 1
ATOM 2248 C C . VAL A 1 294 ? -15.146 4.558 16.663 1.00 91.00 294 VAL A C 1
ATOM 2250 O O . VAL A 1 294 ? -14.120 3.916 16.464 1.00 91.00 294 VAL A O 1
ATOM 2253 N N . THR A 1 295 ? -16.244 4.393 15.925 1.00 93.25 295 THR A N 1
ATOM 2254 C CA . THR A 1 295 ? -16.335 3.416 14.834 1.00 93.25 295 THR A CA 1
ATOM 2255 C C . THR A 1 295 ? -16.691 4.095 13.516 1.00 93.25 295 THR A C 1
ATOM 2257 O O . THR A 1 295 ? -17.622 4.897 13.460 1.00 93.25 295 THR A O 1
ATOM 2260 N N . TRP A 1 296 ? -15.989 3.728 12.444 1.00 93.06 296 TRP A N 1
ATOM 2261 C CA . TRP A 1 296 ? -16.292 4.124 11.065 1.00 93.06 296 TRP A CA 1
ATOM 2262 C C . TRP A 1 296 ? -16.437 2.887 10.186 1.00 93.06 296 TRP A C 1
ATOM 2264 O O . TRP A 1 296 ? -15.753 1.890 10.413 1.00 93.06 296 TRP A O 1
ATOM 2274 N N . ARG A 1 297 ? -17.336 2.929 9.197 1.00 91.81 297 ARG A N 1
ATOM 2275 C CA . ARG A 1 297 ? -17.682 1.766 8.371 1.00 91.81 297 ARG A CA 1
ATOM 2276 C C . ARG A 1 297 ? -17.951 2.137 6.922 1.00 91.81 297 ARG A C 1
ATOM 2278 O O . ARG A 1 297 ? -18.404 3.239 6.624 1.00 91.81 297 ARG A O 1
ATOM 2285 N N . VAL A 1 298 ? -17.732 1.162 6.049 1.00 87.44 298 VAL A N 1
ATOM 2286 C CA . VAL A 1 298 ? -18.154 1.165 4.650 1.00 87.44 298 VAL A CA 1
ATOM 2287 C C . VAL A 1 298 ? -19.189 0.057 4.461 1.00 87.44 298 VAL A C 1
ATOM 2289 O O . VAL A 1 298 ? -18.839 -1.120 4.335 1.00 87.44 298 VAL A O 1
ATOM 2292 N N . ASP A 1 299 ? -20.466 0.446 4.453 1.00 75.88 299 ASP A N 1
ATOM 2293 C CA . ASP A 1 299 ? -21.610 -0.481 4.425 1.00 75.88 299 ASP A CA 1
ATOM 2294 C C . ASP A 1 299 ? -22.451 -0.399 3.129 1.00 75.88 299 ASP A C 1
ATOM 2296 O O . ASP A 1 299 ? -23.418 -1.145 2.984 1.00 75.88 299 ASP A O 1
ATOM 2300 N N . GLY A 1 300 ? -22.095 0.482 2.183 1.00 65.19 300 GLY A N 1
ATOM 2301 C CA . GLY A 1 300 ? -22.838 0.693 0.932 1.00 65.19 300 GLY A CA 1
ATOM 2302 C C . GLY A 1 300 ? -22.527 -0.311 -0.189 1.00 65.19 300 GLY A C 1
ATOM 2303 O O . GLY A 1 300 ? -21.528 -1.042 -0.155 1.00 65.19 300 GLY A O 1
ATOM 2304 N N . ASP A 1 301 ? -23.367 -0.303 -1.224 1.00 54.59 301 ASP A N 1
ATOM 2305 C CA . ASP A 1 301 ? -23.076 -0.957 -2.502 1.00 54.59 301 ASP A CA 1
ATOM 2306 C C . ASP A 1 301 ? -22.104 -0.114 -3.321 1.00 54.59 301 ASP A C 1
ATOM 2308 O O . ASP A 1 301 ? -22.166 1.118 -3.306 1.00 54.59 301 ASP A O 1
ATOM 2312 N N . ALA A 1 302 ? -21.163 -0.775 -4.001 1.00 51.12 302 ALA A N 1
ATOM 2313 C CA . ALA A 1 302 ? -20.194 -0.063 -4.817 1.00 51.12 302 ALA A CA 1
ATOM 2314 C C . ALA A 1 302 ? -20.949 0.688 -5.928 1.00 51.12 302 ALA A C 1
ATOM 2316 O O . ALA A 1 302 ? -21.789 0.077 -6.595 1.00 51.12 302 ALA A O 1
ATOM 2317 N N . PRO A 1 303 ? -20.677 1.986 -6.155 1.00 45.59 303 PRO A N 1
ATOM 2318 C CA . PRO A 1 303 ? -21.178 2.652 -7.348 1.00 45.59 303 PRO A CA 1
ATOM 2319 C C . PRO A 1 303 ? -20.713 1.863 -8.580 1.00 45.59 303 PRO A C 1
ATOM 2321 O O . PRO A 1 303 ? -19.603 1.330 -8.589 1.00 45.59 303 PRO A O 1
ATOM 2324 N N . SER A 1 304 ? -21.585 1.758 -9.587 1.00 43.44 304 SER A N 1
ATOM 2325 C CA . SER A 1 304 ? -21.426 0.900 -10.771 1.00 43.44 304 SER A CA 1
ATOM 2326 C C . SER A 1 304 ? -19.986 0.857 -11.304 1.00 43.44 304 SER A C 1
ATOM 2328 O O . SER A 1 304 ? -19.403 1.909 -11.582 1.00 43.44 304 SER A O 1
ATOM 2330 N N . CYS A 1 305 ? -19.455 -0.361 -11.463 1.00 38.41 305 CYS A N 1
ATOM 2331 C CA . CYS A 1 305 ? -18.117 -0.659 -11.976 1.00 38.41 305 CYS A CA 1
ATOM 2332 C C . CYS A 1 305 ? -17.830 0.131 -13.263 1.00 38.41 305 CYS A C 1
ATOM 2334 O O . CYS A 1 305 ? -18.590 0.060 -14.230 1.00 38.41 305 CYS A O 1
ATOM 2336 N N . GLN A 1 306 ? -16.735 0.893 -13.275 1.00 40.19 306 GLN A N 1
ATOM 2337 C CA . GLN A 1 306 ? -16.265 1.591 -14.468 1.00 40.19 306 GLN A CA 1
ATOM 2338 C C . GLN A 1 306 ? -15.042 0.857 -15.007 1.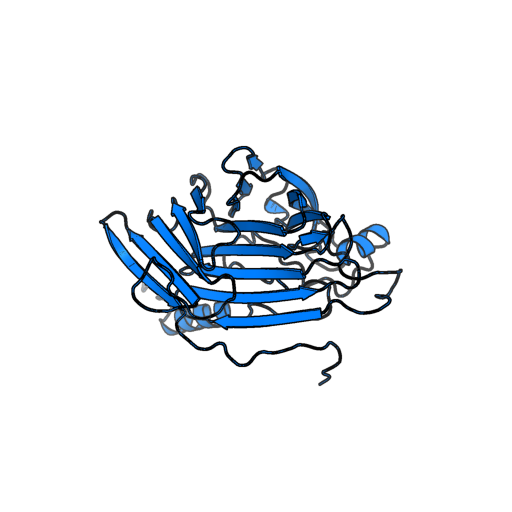00 40.19 306 GLN A C 1
ATOM 2340 O O . GLN A 1 306 ? -13.917 1.048 -14.544 1.00 40.19 306 GLN A O 1
ATOM 2345 N N . THR A 1 307 ? -15.257 0.017 -16.014 1.00 34.72 307 THR A N 1
ATOM 2346 C CA . THR A 1 307 ? -14.174 -0.467 -16.870 1.00 34.72 307 THR A CA 1
ATOM 2347 C C . THR A 1 307 ? -13.733 0.663 -17.786 1.00 34.72 307 THR A C 1
ATOM 2349 O O . THR A 1 307 ? -14.497 1.116 -18.640 1.00 34.72 307 THR A O 1
ATOM 2352 N N . TRP A 1 308 ? -12.496 1.119 -17.620 1.00 33.91 308 TRP A N 1
ATOM 2353 C CA . TRP A 1 308 ? -11.902 2.102 -18.515 1.00 33.91 308 TRP A CA 1
ATOM 2354 C C . TRP A 1 308 ? -11.148 1.388 -19.639 1.00 33.91 308 TRP A C 1
ATOM 2356 O O . TRP A 1 308 ? -10.232 0.604 -19.388 1.00 33.91 308 TRP A O 1
ATOM 2366 N N . SER A 1 309 ? -11.535 1.664 -20.885 1.00 34.41 309 SER A N 1
ATOM 2367 C CA . SER A 1 309 ? -10.835 1.192 -22.081 1.00 34.41 309 SER A CA 1
ATOM 2368 C C . SER A 1 309 ? -10.211 2.400 -22.794 1.00 34.41 309 SER A C 1
ATOM 2370 O O . SER A 1 309 ? -10.906 3.401 -22.978 1.00 34.41 309 SER A O 1
ATOM 2372 N N . PRO A 1 310 ? -8.935 2.346 -23.227 1.00 33.69 310 PRO A N 1
ATOM 2373 C CA . PRO A 1 310 ? -8.201 3.511 -23.737 1.00 33.69 310 PRO A CA 1
ATOM 2374 C C . PRO A 1 310 ? -8.791 4.178 -24.997 1.00 33.69 310 PRO A C 1
ATOM 2376 O O . PRO A 1 310 ? -8.293 5.221 -25.420 1.00 33.69 310 PRO A O 1
ATOM 2379 N N . ASN A 1 311 ? -9.849 3.610 -25.586 1.00 33.19 311 ASN A N 1
ATOM 2380 C CA . ASN A 1 311 ? -10.513 4.107 -26.791 1.00 33.19 311 ASN A CA 1
ATOM 2381 C C . ASN A 1 311 ? -11.859 4.818 -26.559 1.00 33.19 311 ASN A C 1
ATOM 2383 O O . ASN A 1 311 ? -12.504 5.187 -27.541 1.00 33.19 311 ASN A O 1
ATOM 2387 N N . SER A 1 312 ? -12.296 5.074 -25.320 1.00 29.02 312 SER A N 1
ATOM 2388 C CA . SER A 1 312 ? -13.504 5.884 -25.090 1.00 29.02 312 SER A CA 1
ATOM 2389 C C . SER A 1 312 ? -13.211 7.376 -25.319 1.00 29.02 312 SER A C 1
ATOM 2391 O O . SER A 1 312 ? -12.955 8.128 -24.380 1.00 29.02 312 SER A O 1
ATOM 2393 N N . ARG A 1 313 ? -13.194 7.799 -26.589 1.00 30.27 313 ARG A N 1
ATOM 2394 C CA . ARG A 1 313 ? -13.090 9.209 -26.993 1.00 30.27 313 ARG A CA 1
ATOM 2395 C C . ARG A 1 313 ? -14.368 9.969 -26.620 1.00 30.27 313 ARG A C 1
ATOM 2397 O O . ARG A 1 313 ? -15.452 9.583 -27.056 1.00 30.27 313 ARG A O 1
ATOM 2404 N N . ARG A 1 314 ? -14.214 11.089 -25.917 1.00 29.75 314 ARG A N 1
ATOM 2405 C CA . ARG A 1 314 ? -14.833 12.372 -26.272 1.00 29.75 314 ARG A CA 1
ATOM 2406 C C . ARG A 1 314 ? -13.780 13.456 -26.122 1.00 29.75 314 ARG A C 1
ATOM 2408 O O . ARG A 1 314 ? -13.001 13.355 -25.149 1.00 29.75 314 ARG A O 1
#

Radius of gyration: 19.95 Å; Cα contacts (8 Å, |Δi|>4): 723; chains: 1; bounding box: 43×66×57 Å

Foldseek 3Di:
DDDDDDDPVVVVVVVVVQPPDWADPDDALDRDGDDAQPDPDGWFDQPDDAVPDAPQVDPVQNVCSRFPVQHQFKDWQPHGLFDDDPPDTDDDHKFKWWPFWDDDQFKTKTKIWIDGPVFQKIWIWMWIDGGSWWIKIKIKIAGPFFTKMKRKTWTDLQQVVPWDWDADQWTWIDGAFKIKTKAGRFDKDKDWDWDDPHHNDIGITIMIITIDGGDRIDMIIIIIGTDHPPQDHKGKYWPDDPPDQKTWMWIARTDQRKIKIKMAGPVQDWDDRVPDPHTAGIKIWIQHPVRDIDIDTHRDDGDDIDGDDPPPDD

Mean predicted aligned error: 11.02 Å

Nearest PDB structures (foldseek):
  4mmi-assembly1_A  TM=7.918E-01  e=1.641E-09  Pedobacter heparinus
  4mmh-assembly1_A  TM=7.644E-01  e=4.905E-09  Pedobacter heparinus
  5jmf-assembly1_A  TM=7.184E-01  e=7.395E-08  Bacteroides thetaiotaomicron VPI-5482
  6xux-assembly1_A  TM=4.512E-01  e=1.008E-03  Escherichia coli K-12
  5gw7-assembly1_A  TM=4.436E-01  e=2.158E-03  Escherichia coli K-12